Protein AF-A0AA39U8B3-F1 (afdb_monomer)

Mean predicted aligned error: 11.59 Å

Sequence (245 aa):
MDHLELMHHFSAVTTRELSVGPLAFEVWNTTVPQIALSHEFVMHGILATSALHLAHQRP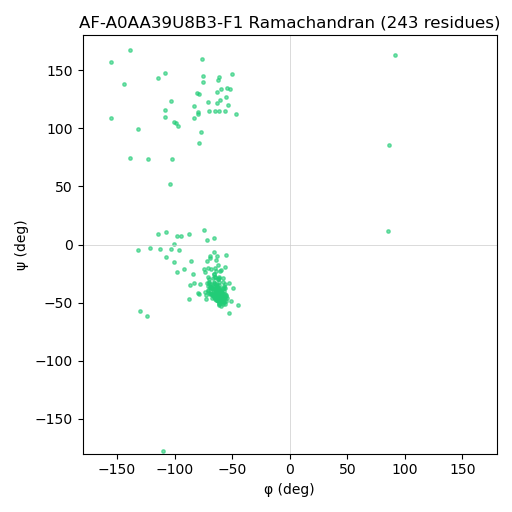EQRQAYWKRAAIHQNRALQLLQIAMAHPTRDNADALFVFSMIICYLASAAPSTADDLMDEIPLGQAIHSLHMLRGVRLILEAVKHWVEQGPLAQVLRWYPGHIQSNPTFRDPDTEEHFSKLLVFCSTTPNLNKDTEMDDVEIYAAAASSLRASFLKVESVPEGDPNTPPIWHWAVRLPATHVITGG

pLDDT: mean 73.64, std 19.49, range [23.23, 98.19]

Nearest PDB structures (foldseek):
  7vpu-assembly1_B  TM=5.538E-01  e=2.438E-04  Lachancea thermotolerans CBS 6340
  7vpu-assembly2_D  TM=5.638E-01  e=2.917E-04  Lachancea thermotolerans CBS 6340
  7vpr-assembly2_D  TM=6.473E-01  e=2.290E-03  Nakaseomyces glabratus CBS 138
  7vpu-assembly1_A  TM=6.266E-01  e=2.996E-03  Lachancea thermotolerans CBS 6340
  4n9n-assembly1_B  TM=3.525E-01  e=5.268E-02  Saccharomyces cerevisiae S288C

Solvent-accessible surface area (backbone atoms only — not comparable to full-atom values): 13748 Å² total; per-residue (Å²): 113,69,70,58,53,24,51,48,43,23,65,77,48,46,24,63,76,69,28,39,43,72,66,42,31,48,40,52,57,45,52,50,54,58,48,20,76,79,33,67,32,40,38,24,38,50,38,14,52,24,21,43,52,45,21,67,78,35,67,94,48,20,72,62,24,45,52,52,13,53,56,24,43,54,53,15,52,57,46,41,55,61,50,64,76,60,78,43,75,90,48,22,59,50,52,52,53,37,36,55,45,47,50,50,51,48,58,66,54,80,74,61,86,88,41,89,83,56,75,82,54,64,71,57,56,51,50,28,50,53,53,51,55,50,33,54,56,50,45,73,73,29,43,80,50,29,62,76,42,95,51,29,74,62,57,63,48,41,69,92,65,62,85,68,90,56,57,70,86,47,71,66,61,52,51,52,51,51,51,49,39,48,49,31,68,70,56,89,50,95,43,100,81,58,51,77,70,53,37,55,50,44,29,50,50,48,50,52,50,50,57,52,48,24,54,50,60,55,49,65,91,84,48,59,71,53,50,53,72,60,54,53,86,66,55,74,80,91,76,78,81,86,78,86,130

Foldseek 3Di:
DLLVVLVCLQQPPVLVVQAQFPVSSCCSNPVLVVLCVVQVLSSLLSSLLSLLVVLVVPVVCNVVSNVSNVVSNVVSVVSLVVCVVDPDLSCLVVLLSVLLSLLSNLQSQDPPVVPPPDDDPVVSVVVSVVSNVVSVVSCVRRVVSCCVDPCVLVVCLDLVVDPDPFDDPDPVVVVVLVVQLCCLQPDDDPDPPQDPVNSVVSNVVSVVLVVLLRSLRRDDPSPSSHGCSSVRVNDPDCPDDDPDD

InterPro domains:
  IPR021858 Fungal transcription factor [PF11951] (5-106)

Structure (mmCIF, N/CA/C/O backbone):
data_AF-A0AA39U8B3-F1
#
_entry.id   AF-A0AA39U8B3-F1
#
loop_
_atom_site.group_PDB
_atom_site.id
_atom_site.type_symbol
_atom_site.label_atom_id
_atom_site.label_alt_id
_atom_site.label_comp_id
_atom_site.label_asym_id
_atom_site.label_entity_id
_atom_site.label_seq_id
_atom_site.pdbx_PDB_ins_code
_atom_site.Cartn_x
_atom_site.Cartn_y
_atom_site.Cartn_z
_atom_site.occupancy
_atom_site.B_iso_or_equiv
_atom_site.auth_seq_id
_atom_site.auth_comp_id
_atom_site.auth_asym_id
_atom_site.auth_atom_id
_atom_site.pdbx_PDB_model_num
ATOM 1 N N . MET A 1 1 ? -16.058 -17.160 7.211 1.00 61.41 1 MET A N 1
ATOM 2 C CA . MET A 1 1 ? -16.856 -15.940 6.952 1.00 61.41 1 MET A CA 1
ATOM 3 C C . MET A 1 1 ? -15.982 -14.687 6.973 1.00 61.41 1 MET A C 1
ATOM 5 O O . MET A 1 1 ? -16.242 -13.771 6.210 1.00 61.41 1 MET A O 1
ATOM 9 N N . ASP A 1 2 ? -14.897 -14.691 7.744 1.00 84.69 2 ASP A N 1
ATOM 10 C CA . ASP A 1 2 ? -13.999 -13.554 7.979 1.00 84.69 2 ASP A CA 1
ATOM 11 C C . ASP A 1 2 ? -13.387 -12.926 6.716 1.00 84.69 2 ASP A C 1
ATOM 13 O O . ASP A 1 2 ? -13.355 -11.706 6.607 1.00 84.69 2 ASP A O 1
ATOM 17 N N . HIS A 1 3 ? -12.932 -13.712 5.733 1.00 91.31 3 HIS A N 1
ATOM 18 C CA . HIS A 1 3 ? -12.396 -13.145 4.482 1.00 91.31 3 HIS A CA 1
ATOM 19 C C . HIS A 1 3 ? -13.481 -12.480 3.622 1.00 91.31 3 HIS A C 1
ATOM 21 O O . HIS A 1 3 ? -13.209 -11.481 2.967 1.00 91.31 3 HIS A O 1
ATOM 27 N N . LEU A 1 4 ? -14.713 -13.008 3.639 1.00 94.88 4 LEU A N 1
ATOM 28 C CA . LEU A 1 4 ? -15.833 -12.433 2.889 1.00 94.88 4 LEU A CA 1
ATOM 29 C C . LEU A 1 4 ? -16.283 -11.107 3.503 1.00 94.88 4 LEU A C 1
ATOM 31 O O . LEU A 1 4 ? -16.559 -10.173 2.761 1.00 94.88 4 LEU A O 1
ATOM 35 N N . GLU A 1 5 ? -16.299 -11.005 4.836 1.00 96.19 5 GLU A N 1
ATOM 36 C CA . GLU A 1 5 ? -16.541 -9.739 5.539 1.00 96.19 5 GLU A CA 1
ATOM 37 C C . GLU A 1 5 ? -15.510 -8.682 5.121 1.00 96.19 5 GLU A C 1
ATOM 39 O O . GLU A 1 5 ? -15.887 -7.589 4.709 1.00 96.19 5 GLU A O 1
ATOM 44 N N . LEU A 1 6 ? -14.215 -9.014 5.181 1.00 96.69 6 LEU A N 1
ATOM 45 C CA . LEU A 1 6 ? -13.142 -8.079 4.831 1.00 96.69 6 LEU A CA 1
ATOM 46 C C . LEU A 1 6 ? -13.187 -7.677 3.355 1.00 96.69 6 LEU A C 1
ATOM 48 O O . LEU A 1 6 ? -13.044 -6.500 3.048 1.00 96.69 6 LEU A O 1
ATOM 52 N N . MET A 1 7 ? -13.426 -8.624 2.446 1.00 96.62 7 MET A N 1
ATOM 53 C CA . MET A 1 7 ? -13.529 -8.338 1.012 1.00 96.62 7 MET A CA 1
ATOM 54 C C . MET A 1 7 ? -14.778 -7.510 0.674 1.00 96.62 7 MET A C 1
ATOM 56 O O . MET A 1 7 ? -14.733 -6.612 -0.172 1.00 96.62 7 MET A O 1
ATOM 60 N N . HIS A 1 8 ? -15.898 -7.780 1.349 1.00 96.31 8 HIS A N 1
ATOM 61 C CA . HIS A 1 8 ? -17.101 -6.965 1.228 1.00 96.31 8 HIS A CA 1
ATOM 62 C C . HIS A 1 8 ? -16.847 -5.545 1.742 1.00 96.31 8 HIS A C 1
ATOM 64 O O . HIS A 1 8 ? -17.145 -4.587 1.034 1.00 96.31 8 HIS A O 1
ATOM 70 N N . HIS A 1 9 ? -16.236 -5.407 2.924 1.00 95.06 9 HIS A N 1
ATOM 71 C CA . HIS A 1 9 ? -15.875 -4.109 3.499 1.00 95.06 9 HIS A CA 1
ATOM 72 C C . HIS A 1 9 ? -14.917 -3.331 2.600 1.00 95.06 9 HIS A C 1
ATOM 74 O O . HIS A 1 9 ? -15.097 -2.128 2.407 1.00 95.06 9 HIS A O 1
ATOM 80 N N . PHE A 1 10 ? -13.945 -4.024 1.995 1.00 94.50 10 PHE A N 1
ATOM 81 C CA . PHE A 1 10 ? -13.054 -3.436 1.006 1.00 94.50 10 PHE A CA 1
ATOM 82 C C . PHE A 1 10 ? -13.848 -2.753 -0.104 1.00 94.50 10 PHE A C 1
ATOM 84 O O . PHE A 1 10 ? -13.740 -1.547 -0.296 1.00 94.50 10 PHE A O 1
ATOM 91 N N . SER A 1 11 ? -14.687 -3.537 -0.778 1.00 93.12 11 SER A N 1
ATOM 92 C CA . SER A 1 11 ? -15.416 -3.122 -1.975 1.00 93.12 11 SER A CA 1
ATOM 93 C C . SER A 1 11 ? -16.485 -2.068 -1.670 1.00 93.12 11 SER A C 1
ATOM 95 O O . SER A 1 11 ? -16.708 -1.156 -2.461 1.00 93.12 11 SER A O 1
ATOM 97 N N . ALA A 1 12 ? -17.162 -2.186 -0.525 1.00 91.94 12 ALA A N 1
ATOM 98 C CA . ALA A 1 12 ? -18.283 -1.323 -0.164 1.00 91.94 12 ALA A CA 1
ATOM 99 C C . ALA A 1 12 ? -17.850 0.012 0.459 1.00 91.94 12 ALA A C 1
ATOM 101 O O . ALA A 1 12 ? -18.543 1.017 0.277 1.00 91.94 12 ALA A O 1
ATOM 102 N N . VAL A 1 13 ? -16.741 0.022 1.208 1.00 88.75 13 VAL A N 1
ATOM 103 C CA . VAL A 1 13 ? -16.358 1.154 2.063 1.00 88.75 13 VAL A CA 1
ATOM 104 C C . VAL A 1 13 ? -14.907 1.567 1.832 1.00 88.75 13 VAL A C 1
ATOM 106 O O . VAL A 1 13 ? -14.655 2.712 1.469 1.00 88.75 13 VAL A O 1
ATOM 109 N N . THR A 1 14 ? -13.946 0.656 2.005 1.00 85.12 14 THR A N 1
ATOM 110 C CA . THR A 1 14 ? -12.513 1.005 1.980 1.00 85.12 14 THR A CA 1
ATOM 111 C C . THR A 1 14 ? -12.072 1.602 0.645 1.00 85.12 14 THR A C 1
ATOM 113 O O . THR A 1 14 ? -11.307 2.558 0.641 1.00 85.12 14 THR A O 1
ATOM 116 N N . THR A 1 15 ? -12.574 1.104 -0.488 1.00 86.06 15 THR A N 1
ATOM 117 C CA . THR A 1 15 ? -12.243 1.639 -1.822 1.00 86.06 15 THR A CA 1
ATOM 118 C C . THR A 1 15 ? -12.564 3.123 -1.952 1.00 86.06 15 THR A C 1
ATOM 120 O O . THR A 1 15 ? -11.803 3.845 -2.589 1.00 86.06 15 THR A O 1
ATOM 123 N N . ARG A 1 16 ? -13.643 3.604 -1.325 1.00 82.50 16 ARG A N 1
ATOM 124 C CA . ARG A 1 16 ? -14.031 5.022 -1.353 1.00 82.50 16 ARG A CA 1
ATOM 125 C C . ARG A 1 16 ? -13.057 5.891 -0.567 1.00 82.50 16 ARG A C 1
ATOM 127 O O . ARG A 1 16 ? -12.660 6.930 -1.070 1.00 82.50 16 ARG A O 1
ATOM 134 N N . GLU A 1 17 ? -12.631 5.430 0.606 1.00 78.44 17 GLU A N 1
ATOM 135 C CA . GLU A 1 17 ? -11.668 6.148 1.455 1.00 78.44 17 GLU A CA 1
ATOM 136 C C . GLU A 1 17 ? -10.251 6.156 0.861 1.00 78.44 17 GLU A C 1
ATOM 138 O O . GLU A 1 17 ? -9.511 7.126 0.999 1.00 78.44 17 GLU A O 1
ATOM 143 N N . LEU A 1 18 ? -9.862 5.088 0.156 1.00 72.06 18 LEU A N 1
ATOM 144 C CA . LEU A 1 18 ? -8.554 5.012 -0.505 1.00 72.06 18 LEU A CA 1
ATOM 145 C C . LEU A 1 18 ? -8.466 5.881 -1.768 1.00 72.06 18 LEU A C 1
ATOM 147 O O . LEU A 1 18 ? -7.360 6.200 -2.216 1.00 72.06 18 LEU A O 1
ATOM 151 N N . SER A 1 19 ? -9.606 6.239 -2.360 1.00 77.81 19 SER A N 1
ATOM 152 C CA . SER A 1 19 ? -9.671 6.814 -3.702 1.00 77.81 19 SER A CA 1
ATOM 153 C C . SER A 1 19 ? -9.899 8.315 -3.682 1.00 77.81 19 SER A C 1
ATOM 155 O O . SER A 1 19 ? -10.919 8.796 -3.200 1.00 77.81 19 SER A O 1
ATOM 157 N N . VAL A 1 20 ? -8.996 9.054 -4.322 1.00 71.06 20 VAL A N 1
ATOM 158 C CA . VAL A 1 20 ? -9.217 10.462 -4.665 1.00 71.06 20 VAL A CA 1
ATOM 159 C C . VAL A 1 20 ? -9.406 10.542 -6.169 1.00 71.06 20 VAL A C 1
ATOM 161 O O . VAL A 1 20 ? -8.482 10.297 -6.937 1.00 71.06 20 VAL A O 1
ATOM 164 N N . GLY A 1 21 ? -10.638 10.832 -6.577 1.00 73.25 21 GLY A N 1
ATOM 165 C CA . GLY A 1 21 ? -11.026 10.949 -7.977 1.00 73.25 21 GLY A CA 1
ATOM 166 C C . GLY A 1 21 ? -11.545 9.646 -8.614 1.00 73.25 21 GLY A C 1
ATOM 167 O O . GLY A 1 21 ? -11.341 8.548 -8.085 1.00 73.25 21 GLY A O 1
ATOM 168 N N . PRO A 1 22 ? -12.236 9.751 -9.768 1.00 79.31 22 PRO A N 1
ATOM 169 C CA . PRO A 1 22 ? -12.898 8.613 -10.414 1.00 79.31 22 PRO A CA 1
ATOM 170 C C . PRO A 1 22 ? -11.934 7.512 -10.860 1.00 79.31 22 PRO A C 1
ATOM 172 O O . PRO A 1 22 ? -12.256 6.333 -10.751 1.00 79.31 22 PRO A O 1
ATOM 175 N N . LEU A 1 23 ? -10.739 7.895 -11.319 1.00 81.94 23 LEU A N 1
ATOM 176 C CA . LEU A 1 23 ? -9.738 6.944 -11.789 1.00 81.94 23 LEU A CA 1
ATOM 177 C C . LEU A 1 23 ? -9.196 6.076 -10.645 1.00 81.94 23 LEU A C 1
ATOM 179 O O . LEU A 1 23 ? -9.111 4.857 -10.775 1.00 81.94 23 LEU A O 1
ATOM 183 N N . ALA A 1 24 ? -8.853 6.693 -9.510 1.00 80.56 24 ALA A N 1
ATOM 184 C CA . ALA A 1 24 ? -8.436 5.955 -8.322 1.00 80.56 24 ALA A CA 1
ATOM 185 C C . ALA A 1 24 ? -9.535 5.007 -7.849 1.00 80.56 24 ALA A C 1
ATOM 187 O O . ALA A 1 24 ? -9.250 3.845 -7.562 1.00 80.56 24 ALA A O 1
ATOM 188 N N . PHE A 1 25 ? -10.786 5.471 -7.869 1.00 85.38 25 PHE A N 1
ATOM 189 C CA . PHE A 1 25 ? -11.925 4.637 -7.515 1.00 85.38 25 PHE A CA 1
ATOM 190 C C . PHE A 1 25 ? -12.057 3.422 -8.429 1.00 85.38 25 PHE A C 1
ATOM 192 O O . PHE A 1 25 ? -12.187 2.309 -7.932 1.00 85.38 25 PHE A O 1
ATOM 199 N N . GLU A 1 26 ? -11.971 3.594 -9.747 1.00 88.69 26 GLU A N 1
ATOM 200 C CA . GLU A 1 26 ? -12.036 2.479 -10.694 1.00 88.69 26 GLU A CA 1
ATOM 201 C C . GLU A 1 26 ? -10.914 1.456 -10.460 1.00 88.69 26 GLU A C 1
ATOM 203 O O . GLU A 1 26 ? -11.174 0.250 -10.397 1.00 88.69 26 GLU A O 1
ATOM 208 N N . VAL A 1 27 ? -9.683 1.935 -10.255 1.00 89.94 27 VAL A N 1
ATOM 209 C CA . VAL A 1 27 ? -8.517 1.086 -9.985 1.00 89.94 27 VAL A CA 1
ATOM 210 C C . VAL A 1 27 ? -8.714 0.287 -8.699 1.00 89.94 27 VAL A C 1
ATOM 212 O O . VAL A 1 27 ? -8.586 -0.937 -8.721 1.00 89.94 27 VAL A O 1
ATOM 215 N N . TRP A 1 28 ? -9.060 0.944 -7.591 1.00 90.25 28 TRP A N 1
ATOM 216 C CA . TRP A 1 28 ? -9.237 0.280 -6.297 1.00 90.25 28 TRP A CA 1
ATOM 217 C C . TRP A 1 28 ? -10.462 -0.630 -6.256 1.00 90.25 28 TRP A C 1
ATOM 219 O O . TRP A 1 28 ? -10.412 -1.685 -5.629 1.00 90.25 28 TRP A O 1
ATOM 229 N N . ASN A 1 29 ? -11.552 -0.243 -6.913 1.00 92.44 29 ASN A N 1
ATOM 230 C CA . ASN A 1 29 ? -12.817 -0.968 -6.858 1.00 92.44 29 ASN A CA 1
ATOM 231 C C . ASN A 1 29 ? -12.899 -2.133 -7.853 1.00 92.44 29 ASN A C 1
ATOM 233 O O . ASN A 1 29 ? -13.643 -3.080 -7.612 1.00 92.44 29 ASN A O 1
ATOM 237 N N . THR A 1 30 ? -12.142 -2.085 -8.953 1.00 93.06 30 THR A N 1
ATOM 238 C CA . THR A 1 30 ? -12.245 -3.075 -10.037 1.00 93.06 30 THR A CA 1
ATOM 239 C C . THR A 1 30 ? -10.906 -3.737 -10.334 1.00 93.06 30 THR A C 1
ATOM 241 O O . THR A 1 30 ? -10.766 -4.949 -10.161 1.00 93.06 30 THR A O 1
ATOM 244 N N . THR A 1 31 ? -9.907 -2.956 -10.744 1.00 93.25 31 THR A N 1
ATOM 245 C CA . THR A 1 31 ? -8.628 -3.487 -11.241 1.00 93.25 31 THR A CA 1
ATOM 246 C C . THR A 1 31 ? -7.855 -4.230 -10.154 1.00 93.25 31 THR A C 1
ATOM 248 O O . THR A 1 31 ? -7.399 -5.352 -10.364 1.00 93.25 31 THR A O 1
ATOM 251 N N . VAL A 1 32 ? -7.747 -3.640 -8.962 1.00 94.56 32 VAL A N 1
ATOM 252 C CA . VAL A 1 32 ? -7.028 -4.226 -7.823 1.00 94.56 32 VAL A CA 1
ATOM 253 C C . VAL A 1 32 ? -7.663 -5.555 -7.373 1.00 94.56 32 VAL A C 1
ATOM 255 O O . VAL A 1 32 ? -6.929 -6.542 -7.282 1.00 94.56 32 VAL A O 1
ATOM 258 N N . PRO A 1 33 ? -8.994 -5.661 -7.169 1.00 95.94 33 PRO A N 1
ATOM 259 C CA . PRO A 1 33 ? -9.658 -6.943 -6.937 1.00 95.94 33 PRO A CA 1
ATOM 260 C C . PRO A 1 33 ? -9.415 -7.989 -8.026 1.00 95.94 33 PRO A C 1
ATOM 262 O O . PRO A 1 33 ? -9.154 -9.143 -7.697 1.00 95.94 33 PRO A O 1
ATOM 265 N N . GLN A 1 34 ? -9.465 -7.616 -9.309 1.00 95.81 34 GLN A N 1
ATOM 266 C CA . GLN A 1 34 ? -9.216 -8.554 -10.412 1.00 95.81 34 GLN A CA 1
ATOM 267 C C . GLN A 1 34 ? -7.789 -9.111 -10.381 1.00 95.81 34 GLN A C 1
ATOM 269 O O . GLN A 1 34 ? -7.596 -10.320 -10.513 1.00 95.81 34 GLN A O 1
ATOM 274 N N . ILE A 1 35 ? -6.796 -8.253 -10.130 1.00 96.50 35 ILE A N 1
ATOM 275 C CA . ILE A 1 35 ? -5.401 -8.666 -9.932 1.00 96.50 35 ILE A CA 1
ATOM 276 C C . ILE A 1 35 ? -5.293 -9.599 -8.717 1.00 96.50 35 ILE A C 1
ATOM 278 O O . ILE A 1 35 ? -4.649 -10.645 -8.783 1.00 96.50 35 ILE A O 1
ATOM 282 N N . ALA A 1 36 ? -5.974 -9.274 -7.617 1.00 96.94 36 ALA A N 1
ATOM 283 C CA . ALA A 1 36 ? -5.948 -10.069 -6.394 1.00 96.94 36 ALA A CA 1
ATOM 284 C C . ALA A 1 36 ? -6.486 -11.496 -6.560 1.00 96.94 36 ALA A C 1
ATOM 286 O O . ALA A 1 36 ? -6.038 -12.395 -5.850 1.00 96.94 36 ALA A O 1
ATOM 287 N N . LEU A 1 37 ? -7.401 -11.730 -7.506 1.00 96.19 37 LEU A N 1
ATOM 288 C CA . LEU A 1 37 ? -7.890 -13.079 -7.813 1.00 96.19 37 LEU A CA 1
ATOM 289 C C . LEU A 1 37 ? -6.794 -13.994 -8.376 1.00 96.19 37 LEU A C 1
ATOM 291 O O . LEU A 1 37 ? -6.871 -15.205 -8.191 1.00 96.19 37 LEU A O 1
ATOM 295 N N . SER A 1 38 ? -5.780 -13.425 -9.036 1.00 95.88 38 SER A N 1
ATOM 296 C CA . SER A 1 38 ? -4.663 -14.179 -9.630 1.00 95.88 38 SER A CA 1
ATOM 297 C C . SER A 1 38 ? -3.393 -14.149 -8.772 1.00 95.88 38 SER A C 1
ATOM 299 O O . SER A 1 38 ? -2.489 -14.957 -8.975 1.00 95.88 38 SER A O 1
ATOM 301 N N . HIS A 1 39 ? -3.316 -13.239 -7.797 1.00 97.25 39 HIS A N 1
ATOM 302 C CA . HIS A 1 39 ? -2.123 -13.007 -6.986 1.00 97.25 39 HIS A CA 1
ATOM 303 C C . HIS A 1 39 ? -2.465 -12.956 -5.489 1.00 97.25 39 HIS A C 1
ATOM 305 O O . HIS A 1 39 ? -2.871 -11.922 -4.955 1.00 97.25 39 HIS A O 1
ATOM 311 N N . GLU A 1 40 ? -2.237 -14.072 -4.786 1.00 96.94 40 GLU A N 1
ATOM 312 C CA . GLU A 1 40 ? -2.608 -14.266 -3.369 1.00 96.94 40 GLU A CA 1
ATOM 313 C C . GLU A 1 40 ? -2.014 -13.197 -2.430 1.00 96.94 40 GLU A C 1
ATOM 315 O O . GLU A 1 40 ? -2.668 -12.773 -1.476 1.00 96.94 40 GLU A O 1
ATOM 320 N N . PHE A 1 41 ? -0.804 -12.695 -2.710 1.00 96.94 41 PHE A N 1
ATOM 321 C CA . PHE A 1 41 ? -0.200 -11.626 -1.906 1.00 96.94 41 PHE A CA 1
ATOM 322 C C . PHE A 1 41 ? -0.995 -10.316 -1.979 1.00 96.94 41 PHE A C 1
ATOM 324 O O . PHE A 1 41 ? -1.173 -9.652 -0.959 1.00 96.94 41 PHE A O 1
ATOM 331 N N . VAL A 1 42 ? -1.551 -9.979 -3.147 1.00 97.81 42 VAL A N 1
ATOM 332 C CA . VAL A 1 42 ? -2.412 -8.802 -3.316 1.00 97.81 42 VAL A CA 1
ATOM 333 C C . VAL A 1 42 ? -3.726 -8.993 -2.564 1.00 97.81 42 VAL A C 1
ATOM 335 O O . VAL A 1 42 ? -4.149 -8.085 -1.849 1.00 97.81 42 VAL A O 1
ATOM 338 N N . MET A 1 43 ? -4.328 -10.186 -2.639 1.00 98.19 43 MET A N 1
ATOM 339 C CA . MET A 1 43 ? -5.534 -10.518 -1.872 1.00 98.19 43 MET A CA 1
ATOM 340 C C . MET A 1 43 ? -5.306 -10.334 -0.371 1.00 98.19 43 MET A C 1
ATOM 342 O O . MET A 1 43 ? -6.079 -9.657 0.300 1.00 98.19 43 MET A O 1
ATOM 346 N N . HIS A 1 44 ? -4.215 -10.870 0.172 1.00 97.94 44 HIS A N 1
ATOM 347 C CA . HIS A 1 44 ? -3.896 -10.661 1.580 1.00 97.94 44 HIS A CA 1
ATOM 348 C C . HIS A 1 44 ? -3.629 -9.191 1.921 1.00 97.94 44 HIS A C 1
ATOM 350 O O . HIS A 1 44 ? -4.048 -8.742 2.985 1.00 97.94 44 HIS A O 1
ATOM 356 N N . GLY A 1 45 ? -3.026 -8.421 1.015 1.00 96.00 45 GLY A N 1
ATOM 357 C CA . GLY A 1 45 ? -2.920 -6.970 1.154 1.00 96.00 45 GLY A CA 1
ATOM 358 C C . GLY A 1 45 ? -4.281 -6.287 1.327 1.00 96.00 45 GLY A C 1
ATOM 359 O O . GLY A 1 45 ? -4.489 -5.574 2.305 1.00 96.00 45 GLY A O 1
ATOM 360 N N . ILE A 1 46 ? -5.235 -6.580 0.439 1.00 97.19 46 ILE A N 1
ATOM 361 C CA . ILE A 1 46 ? -6.616 -6.063 0.489 1.00 97.19 46 ILE A CA 1
ATOM 362 C C . ILE A 1 46 ? -7.300 -6.392 1.823 1.00 97.19 46 ILE A C 1
ATOM 364 O O . ILE A 1 46 ? -7.931 -5.532 2.453 1.00 97.19 46 ILE A O 1
ATOM 368 N N . LEU A 1 47 ? -7.176 -7.644 2.269 1.00 97.31 47 LEU A N 1
ATOM 369 C CA . LEU A 1 47 ? -7.780 -8.105 3.51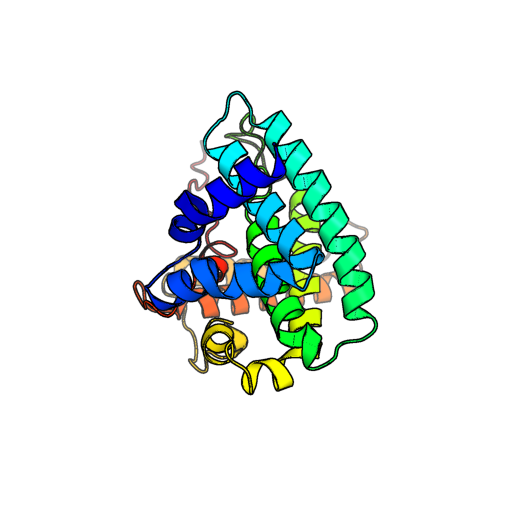7 1.00 97.31 47 LEU A CA 1
ATOM 370 C C . LEU A 1 47 ? -7.131 -7.426 4.733 1.00 97.31 47 LEU A C 1
ATOM 372 O O . LEU A 1 47 ? -7.843 -7.042 5.661 1.00 97.31 47 LEU A O 1
ATOM 376 N N . ALA A 1 48 ? -5.809 -7.222 4.714 1.00 94.69 48 ALA A N 1
ATOM 377 C CA . ALA A 1 48 ? -5.097 -6.492 5.758 1.00 94.69 48 ALA A CA 1
ATOM 378 C C . ALA A 1 48 ? -5.564 -5.032 5.845 1.00 94.69 48 ALA A C 1
ATOM 380 O O . ALA A 1 48 ? -5.912 -4.569 6.931 1.00 94.69 48 ALA A O 1
ATOM 381 N N . THR A 1 49 ? -5.653 -4.333 4.709 1.00 92.12 49 THR A N 1
ATOM 382 C CA . THR A 1 49 ? -6.121 -2.940 4.651 1.00 92.12 49 THR A CA 1
ATOM 383 C C . THR A 1 49 ? -7.546 -2.812 5.182 1.00 92.12 49 THR A C 1
ATOM 385 O O . THR A 1 49 ? -7.844 -1.922 5.976 1.00 92.12 49 THR A O 1
ATOM 388 N N . SER A 1 50 ? -8.425 -3.742 4.812 1.00 94.19 50 SER A N 1
ATOM 389 C CA . SER A 1 50 ? -9.817 -3.741 5.275 1.00 94.19 50 SER A CA 1
ATOM 390 C C . SER A 1 50 ? -9.937 -4.028 6.765 1.00 94.19 50 SER A C 1
ATOM 392 O O . SER A 1 50 ? -10.761 -3.418 7.440 1.00 94.19 50 SER A O 1
ATOM 394 N N . ALA A 1 51 ? -9.097 -4.920 7.294 1.00 92.88 51 ALA A N 1
ATOM 395 C CA . ALA A 1 51 ? -9.047 -5.191 8.721 1.00 92.88 51 ALA A CA 1
ATOM 396 C C . ALA A 1 51 ? -8.561 -3.957 9.499 1.00 92.88 51 ALA A C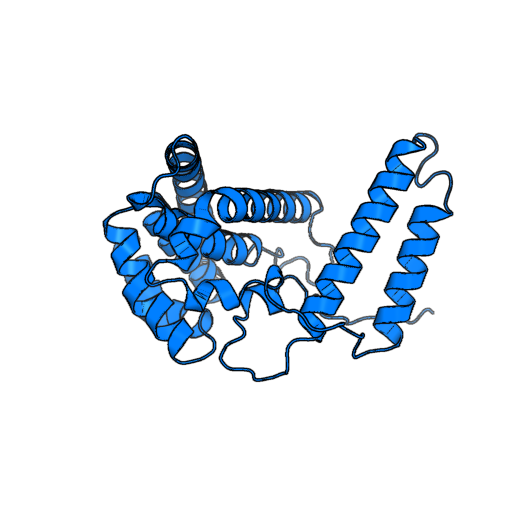 1
ATOM 398 O O . ALA A 1 51 ? -9.190 -3.594 10.486 1.00 92.88 51 ALA A O 1
ATOM 399 N N . LEU A 1 52 ? -7.522 -3.250 9.038 1.00 88.62 52 LEU A N 1
ATOM 400 C CA . LEU A 1 52 ? -7.096 -1.993 9.675 1.00 88.62 52 LEU A CA 1
ATOM 401 C C . LEU A 1 52 ? -8.190 -0.924 9.631 1.00 88.62 52 LEU A C 1
ATOM 403 O O . LEU A 1 52 ? -8.451 -0.271 10.639 1.00 88.62 52 LEU A O 1
ATOM 407 N N . HIS A 1 53 ? -8.881 -0.794 8.499 1.00 87.69 53 HIS A N 1
ATOM 408 C CA . HIS A 1 53 ? -9.984 0.151 8.378 1.00 87.69 53 HIS A CA 1
ATOM 409 C C . HIS A 1 53 ? -11.133 -0.181 9.347 1.00 87.69 53 HIS A C 1
ATOM 411 O O . HIS A 1 53 ? -11.643 0.705 10.031 1.00 87.69 53 HIS A O 1
ATOM 417 N N . LEU A 1 54 ? -11.497 -1.459 9.487 1.00 89.56 54 LEU A N 1
ATOM 418 C CA . LEU A 1 54 ? -12.483 -1.892 10.481 1.00 89.56 54 LEU A CA 1
ATOM 419 C C . LEU A 1 54 ? -12.004 -1.670 11.917 1.00 89.56 54 LEU A C 1
ATOM 421 O O . LEU A 1 54 ? -12.809 -1.286 12.757 1.00 89.56 54 LEU A O 1
ATOM 425 N N . ALA A 1 55 ? -10.712 -1.845 12.207 1.00 87.00 55 ALA A N 1
ATOM 426 C CA . ALA A 1 55 ? -10.151 -1.551 13.527 1.00 87.00 55 ALA A CA 1
ATOM 427 C C . ALA A 1 55 ? -10.291 -0.064 13.907 1.00 87.00 55 ALA A C 1
ATOM 429 O O . ALA A 1 55 ? -10.451 0.267 15.085 1.00 87.00 55 ALA A O 1
ATOM 430 N N . HIS A 1 56 ? -10.233 0.825 12.911 1.00 82.69 56 HIS A N 1
ATOM 431 C CA . HIS A 1 56 ? -10.486 2.252 13.083 1.00 82.69 56 HIS A CA 1
ATOM 432 C C . HIS A 1 56 ? -11.979 2.544 13.295 1.00 82.69 56 HIS A C 1
ATOM 434 O O . HIS A 1 56 ? -12.333 3.245 14.240 1.00 82.69 56 HIS A O 1
ATOM 440 N N . GLN A 1 57 ? -12.855 1.962 12.469 1.00 84.75 57 GLN A N 1
ATOM 441 C CA . GLN A 1 57 ? -14.305 2.192 12.529 1.00 84.75 57 GLN A CA 1
ATOM 442 C C . GLN A 1 57 ? -15.009 1.516 13.715 1.00 84.75 57 GLN A C 1
ATOM 444 O O . GLN A 1 57 ? -16.088 1.953 14.110 1.00 84.75 57 GLN A O 1
ATOM 449 N N . ARG A 1 58 ? -14.423 0.450 14.270 1.00 89.00 58 ARG A N 1
ATOM 450 C CA . ARG A 1 58 ? -14.967 -0.348 15.380 1.00 89.00 58 ARG A CA 1
ATOM 451 C C . ARG A 1 58 ? -13.973 -0.395 16.544 1.00 89.00 58 ARG A C 1
ATOM 453 O O . ARG A 1 58 ? -13.313 -1.424 16.741 1.00 89.00 58 ARG A O 1
ATOM 460 N N . PRO A 1 59 ? -13.806 0.710 17.300 1.00 85.38 59 PRO A N 1
ATOM 461 C CA . PRO A 1 59 ? -12.847 0.792 18.400 1.00 85.38 59 PRO A CA 1
ATOM 462 C C . PRO A 1 59 ? -12.986 -0.341 19.425 1.00 85.38 59 PRO A C 1
ATOM 464 O O . PRO A 1 59 ? -11.985 -0.823 19.948 1.00 85.38 59 PRO A O 1
ATOM 467 N N . GLU A 1 60 ? -14.206 -0.819 19.661 1.00 91.12 60 GLU A N 1
ATOM 468 C CA . GLU A 1 60 ? -14.526 -1.902 20.593 1.00 91.12 60 GLU A CA 1
ATOM 469 C C . GLU A 1 60 ? -13.998 -3.277 20.147 1.00 91.12 60 GLU A C 1
ATOM 471 O O . GLU A 1 60 ? -13.802 -4.167 20.970 1.00 91.12 60 GLU A O 1
ATOM 476 N N . GLN A 1 61 ? -13.713 -3.447 18.852 1.00 90.00 61 GLN A N 1
ATOM 477 C CA . GLN A 1 61 ? -13.146 -4.666 18.257 1.00 90.00 61 GLN A CA 1
ATOM 478 C C . GLN A 1 61 ? -11.739 -4.446 17.685 1.00 90.00 61 GLN A C 1
ATOM 480 O O . GLN A 1 61 ? -11.180 -5.325 17.019 1.00 90.00 61 GLN A O 1
ATOM 485 N N . ARG A 1 62 ? -11.141 -3.281 17.949 1.00 85.75 62 ARG A N 1
ATOM 486 C CA . ARG A 1 62 ? -9.881 -2.825 17.352 1.00 85.75 62 ARG A CA 1
ATOM 487 C C . ARG A 1 62 ? -8.762 -3.855 17.447 1.00 85.75 62 ARG A C 1
ATOM 489 O O . ARG A 1 62 ? -8.146 -4.180 16.437 1.00 85.75 62 ARG A O 1
ATOM 496 N N . GLN A 1 63 ? -8.539 -4.425 18.631 1.00 87.12 63 GLN A N 1
ATOM 497 C CA . GLN A 1 63 ? -7.467 -5.400 18.844 1.00 87.12 63 GLN A CA 1
ATOM 498 C C . GLN A 1 63 ? -7.660 -6.678 18.009 1.00 87.12 63 GLN A C 1
ATOM 500 O O . GLN A 1 63 ? -6.693 -7.226 17.473 1.00 87.12 63 GLN A O 1
ATOM 505 N N . ALA A 1 64 ? -8.904 -7.141 17.853 1.00 90.69 64 ALA A N 1
ATOM 506 C CA . ALA A 1 64 ? -9.215 -8.314 17.042 1.00 90.69 64 ALA A CA 1
ATOM 507 C C . ALA A 1 64 ? -8.929 -8.053 15.555 1.00 90.69 64 ALA A C 1
ATOM 509 O O . ALA A 1 64 ? -8.301 -8.877 14.884 1.00 90.69 64 ALA A O 1
ATOM 510 N N . TYR A 1 65 ? -9.326 -6.885 15.049 1.00 90.06 65 TYR A N 1
ATOM 511 C CA . TYR A 1 65 ? -9.065 -6.494 13.667 1.00 90.06 65 TYR A CA 1
ATOM 512 C C . TYR A 1 65 ? -7.586 -6.186 13.395 1.00 90.06 65 TYR A C 1
ATOM 514 O O . TYR A 1 65 ? -7.079 -6.585 12.349 1.00 90.06 65 TYR A O 1
ATOM 522 N N . TRP A 1 66 ? -6.848 -5.599 14.342 1.00 87.75 66 TRP A N 1
ATOM 523 C CA . TRP A 1 66 ? -5.389 -5.459 14.240 1.00 87.75 66 TRP A CA 1
ATOM 524 C C . TRP A 1 66 ? -4.684 -6.807 14.133 1.00 87.75 66 TRP A C 1
ATOM 526 O O . TRP A 1 66 ? -3.823 -6.989 13.274 1.00 87.75 66 TRP A O 1
ATOM 536 N N . LYS A 1 67 ? -5.086 -7.790 14.946 1.00 90.00 67 LYS A N 1
ATOM 537 C CA . LYS A 1 67 ? -4.539 -9.147 14.847 1.00 90.00 67 LYS A CA 1
ATOM 538 C C . LYS A 1 67 ? -4.812 -9.762 13.470 1.00 90.00 67 LYS A C 1
ATOM 540 O O . LYS A 1 67 ? -3.912 -10.361 12.884 1.00 90.00 67 LYS A O 1
ATOM 545 N N . ARG A 1 68 ? -6.027 -9.593 12.931 1.00 92.94 68 ARG A N 1
ATOM 546 C CA . ARG A 1 68 ? -6.389 -10.047 11.572 1.00 92.94 68 ARG A CA 1
ATOM 547 C C . ARG A 1 68 ? -5.540 -9.355 10.502 1.00 92.94 68 ARG A C 1
ATOM 549 O O . ARG A 1 68 ? -5.029 -10.031 9.611 1.00 92.94 68 ARG A O 1
ATOM 556 N N . ALA A 1 69 ? -5.343 -8.043 10.619 1.00 90.81 69 ALA A N 1
ATOM 557 C CA . ALA A 1 69 ? -4.493 -7.279 9.714 1.00 90.81 69 ALA A CA 1
ATOM 558 C C . ALA A 1 69 ? -3.049 -7.794 9.716 1.00 90.81 69 ALA A C 1
ATOM 560 O O . ALA A 1 69 ? -2.516 -8.086 8.650 1.00 90.81 69 ALA A O 1
ATOM 561 N N . ALA A 1 70 ? -2.456 -7.998 10.896 1.00 89.56 70 ALA A N 1
ATOM 562 C CA . ALA A 1 70 ? -1.091 -8.500 11.034 1.00 89.56 70 ALA A CA 1
ATOM 563 C C . ALA A 1 70 ? -0.912 -9.901 10.422 1.00 89.56 70 ALA A C 1
ATOM 565 O O . ALA A 1 70 ? 0.082 -10.162 9.746 1.00 89.56 70 ALA A O 1
ATOM 566 N N . ILE A 1 71 ? -1.887 -10.802 10.605 1.00 93.88 71 ILE A N 1
ATOM 567 C CA . ILE A 1 71 ? -1.867 -12.141 9.989 1.00 93.88 71 ILE A CA 1
ATOM 568 C C . ILE A 1 71 ? -1.816 -12.028 8.461 1.00 93.88 71 ILE A C 1
ATOM 570 O O . ILE A 1 71 ? -0.972 -12.654 7.817 1.00 93.88 71 ILE A O 1
ATOM 574 N N . HIS A 1 72 ? -2.699 -11.216 7.880 1.00 95.88 72 HIS A N 1
ATOM 575 C CA . HIS A 1 72 ? -2.752 -11.028 6.436 1.00 95.88 72 HIS A CA 1
ATOM 576 C C . HIS A 1 72 ? -1.520 -10.305 5.890 1.00 95.88 72 HIS A C 1
ATOM 578 O O . HIS A 1 72 ? -0.955 -10.752 4.898 1.00 95.88 72 HIS A O 1
ATOM 584 N N . GLN A 1 73 ? -1.047 -9.257 6.560 1.00 92.75 73 GLN A N 1
ATOM 585 C CA . GLN A 1 73 ? 0.156 -8.524 6.173 1.00 92.75 73 GLN A CA 1
ATOM 586 C C . GLN A 1 73 ? 1.391 -9.434 6.164 1.00 92.75 73 GLN A C 1
ATOM 588 O O . GLN A 1 73 ? 2.118 -9.466 5.173 1.00 92.75 73 GLN A O 1
ATOM 593 N N . ASN A 1 74 ? 1.594 -10.235 7.215 1.00 91.94 74 ASN A N 1
ATOM 594 C CA . ASN A 1 74 ? 2.709 -11.182 7.285 1.00 91.94 74 ASN A CA 1
ATOM 595 C C . ASN A 1 74 ? 2.653 -12.211 6.151 1.00 91.94 74 ASN A C 1
ATOM 597 O O . ASN A 1 74 ? 3.662 -12.477 5.497 1.00 91.94 74 ASN A O 1
ATOM 601 N N . ARG A 1 75 ? 1.466 -12.766 5.883 1.00 96.31 75 ARG A N 1
ATOM 602 C CA . ARG A 1 75 ? 1.274 -13.722 4.789 1.00 96.31 75 ARG A CA 1
ATOM 603 C C . ARG A 1 75 ? 1.536 -13.084 3.424 1.00 96.31 75 ARG A C 1
ATOM 605 O O . ARG A 1 75 ? 2.203 -13.686 2.587 1.00 96.31 75 ARG A O 1
ATOM 612 N N . ALA A 1 76 ? 1.056 -11.862 3.219 1.00 95.75 76 ALA A N 1
ATOM 613 C CA . ALA A 1 76 ? 1.275 -11.116 1.992 1.00 95.75 76 ALA A CA 1
ATOM 614 C C . ALA A 1 76 ? 2.765 -10.840 1.745 1.00 95.75 76 ALA A C 1
ATOM 616 O O . ALA A 1 76 ? 3.244 -11.050 0.636 1.00 95.75 76 ALA A O 1
ATOM 617 N N . LEU A 1 77 ? 3.515 -10.447 2.781 1.00 91.69 77 LEU A N 1
ATOM 618 C CA . LEU A 1 77 ? 4.955 -10.190 2.687 1.00 91.69 77 LEU A CA 1
ATOM 619 C C . LEU A 1 77 ? 5.764 -11.449 2.348 1.00 91.69 77 LEU A C 1
ATOM 621 O O . LEU A 1 77 ? 6.670 -11.380 1.522 1.00 91.69 77 LEU A O 1
ATOM 625 N N . GLN A 1 78 ? 5.422 -12.603 2.927 1.00 94.31 78 GLN A N 1
ATOM 626 C CA . GLN A 1 78 ? 6.068 -13.879 2.585 1.00 94.31 78 GLN A CA 1
ATOM 627 C C . GLN A 1 78 ? 5.869 -14.236 1.107 1.00 94.31 78 GLN A C 1
ATOM 629 O O . GLN A 1 78 ? 6.813 -14.604 0.412 1.00 94.31 78 GLN A O 1
ATOM 634 N N . LEU A 1 79 ? 4.639 -14.101 0.610 1.00 95.69 79 LEU A N 1
ATOM 635 C CA . LEU A 1 79 ? 4.309 -14.387 -0.785 1.00 95.69 79 LEU A CA 1
ATOM 636 C C . LEU A 1 79 ? 4.923 -13.358 -1.745 1.00 95.69 79 LEU A C 1
ATOM 638 O O . LEU A 1 79 ? 5.397 -13.728 -2.819 1.00 95.69 79 LEU A O 1
ATOM 642 N N . LEU A 1 80 ? 4.972 -12.084 -1.344 1.00 93.56 80 LEU A N 1
ATOM 643 C CA . LEU A 1 80 ? 5.659 -11.030 -2.084 1.00 93.56 80 LEU A CA 1
ATOM 644 C C . LEU A 1 80 ? 7.139 -11.369 -2.272 1.00 93.56 80 LEU A C 1
ATOM 646 O O . LEU A 1 80 ? 7.642 -11.223 -3.379 1.00 93.56 80 LEU A O 1
ATOM 650 N N . GLN A 1 81 ? 7.838 -11.813 -1.222 1.00 91.06 81 GLN A N 1
ATOM 651 C CA . GLN A 1 81 ? 9.261 -12.166 -1.315 1.00 91.06 81 GLN A CA 1
ATOM 652 C C . GLN A 1 81 ? 9.510 -13.247 -2.375 1.00 91.06 81 GLN A C 1
ATOM 654 O O . GLN A 1 81 ? 10.464 -13.147 -3.143 1.00 91.06 81 GLN A O 1
ATOM 659 N N . ILE A 1 82 ? 8.619 -14.239 -2.467 1.00 93.31 82 ILE A N 1
ATOM 660 C CA . ILE A 1 82 ? 8.682 -15.291 -3.490 1.00 93.31 82 ILE A CA 1
ATOM 661 C C . ILE A 1 82 ? 8.452 -14.702 -4.890 1.00 93.31 82 ILE A C 1
ATOM 663 O O . ILE A 1 82 ? 9.206 -15.005 -5.814 1.00 93.31 82 ILE A O 1
ATOM 667 N N . ALA A 1 83 ? 7.446 -13.837 -5.052 1.00 92.06 83 ALA A N 1
ATOM 668 C CA . ALA A 1 83 ? 7.146 -13.190 -6.332 1.00 92.06 83 ALA A CA 1
ATOM 669 C C . ALA A 1 83 ? 8.274 -12.246 -6.795 1.00 92.06 83 ALA A C 1
ATOM 671 O O . ALA A 1 83 ? 8.616 -12.215 -7.975 1.00 92.06 83 ALA A O 1
ATOM 672 N N . MET A 1 84 ? 8.891 -11.524 -5.858 1.00 89.94 84 MET A N 1
ATOM 673 C CA . MET A 1 84 ? 10.004 -10.600 -6.095 1.00 89.94 84 MET A CA 1
ATOM 674 C C . MET A 1 84 ? 11.316 -11.298 -6.447 1.00 89.94 84 MET A C 1
ATOM 676 O O . MET A 1 84 ? 12.186 -10.665 -7.037 1.00 89.94 84 MET A O 1
ATOM 680 N N . ALA A 1 85 ? 11.476 -12.584 -6.118 1.00 90.25 85 ALA A N 1
ATOM 681 C CA . ALA A 1 85 ? 12.649 -13.349 -6.536 1.00 90.25 85 ALA A CA 1
ATOM 682 C C . ALA A 1 85 ? 12.707 -13.533 -8.065 1.00 90.25 85 ALA A C 1
ATOM 684 O O . ALA A 1 85 ? 13.792 -13.696 -8.617 1.00 90.25 85 ALA A O 1
ATOM 685 N N . HIS A 1 86 ? 11.554 -13.480 -8.746 1.00 88.38 86 HIS A N 1
ATOM 686 C CA . HIS A 1 86 ? 11.450 -13.622 -10.200 1.00 88.38 86 HIS A CA 1
ATOM 687 C C . HIS A 1 86 ? 10.441 -12.611 -10.782 1.00 88.38 86 HIS A C 1
ATOM 689 O O . HIS A 1 86 ? 9.324 -12.989 -11.155 1.00 88.38 86 HIS A O 1
ATOM 695 N N . PRO A 1 87 ? 10.793 -11.314 -10.865 1.00 90.19 87 PRO A N 1
ATOM 696 C CA . PRO A 1 87 ? 9.941 -10.319 -11.503 1.00 90.19 87 PRO A CA 1
ATOM 697 C C . PRO A 1 87 ? 9.771 -10.644 -12.990 1.00 90.19 87 PRO A C 1
ATOM 699 O O . PRO A 1 87 ? 10.740 -10.910 -13.702 1.00 90.19 87 PRO A O 1
ATOM 702 N N . THR A 1 88 ? 8.531 -10.629 -13.460 1.00 93.94 88 THR A N 1
ATOM 703 C CA . THR A 1 88 ? 8.151 -10.889 -14.850 1.00 93.94 88 THR A CA 1
ATOM 704 C C . THR A 1 88 ? 7.073 -9.901 -15.267 1.00 93.94 88 THR A C 1
ATOM 706 O O . THR A 1 88 ? 6.448 -9.247 -14.433 1.00 93.94 88 THR A O 1
ATOM 709 N N . ARG A 1 89 ? 6.793 -9.818 -16.567 1.00 93.50 89 ARG A N 1
ATOM 710 C CA . ARG A 1 89 ? 5.687 -8.994 -17.060 1.00 93.50 89 ARG A CA 1
ATOM 711 C C . ARG A 1 89 ? 4.341 -9.385 -16.437 1.00 93.50 89 ARG A C 1
ATOM 713 O O . ARG A 1 89 ? 3.553 -8.502 -16.123 1.00 93.50 89 ARG A O 1
ATOM 720 N N . ASP A 1 90 ? 4.112 -10.678 -16.216 1.00 92.56 90 ASP A N 1
ATOM 721 C CA . ASP A 1 90 ? 2.831 -11.199 -15.728 1.00 92.56 90 ASP A CA 1
ATOM 722 C C . ASP A 1 90 ? 2.561 -10.841 -14.260 1.00 92.56 90 ASP A C 1
ATOM 724 O O . ASP A 1 90 ? 1.409 -10.707 -13.862 1.00 92.56 90 ASP A O 1
ATOM 728 N N . ASN A 1 91 ? 3.608 -10.660 -13.444 1.00 94.12 91 ASN A N 1
ATOM 729 C CA . ASN A 1 91 ? 3.463 -10.270 -12.037 1.00 94.12 91 ASN A CA 1
ATOM 730 C C . ASN A 1 91 ? 3.764 -8.786 -11.768 1.00 94.12 91 ASN A C 1
ATOM 732 O O . ASN A 1 91 ? 3.562 -8.332 -10.642 1.00 94.12 91 ASN A O 1
ATOM 736 N N . ALA A 1 92 ? 4.199 -8.026 -12.777 1.00 95.06 92 ALA A N 1
ATOM 737 C CA . ALA A 1 92 ? 4.601 -6.627 -12.642 1.00 95.06 92 ALA A CA 1
ATOM 738 C C . ALA A 1 92 ? 3.490 -5.744 -12.053 1.00 95.06 92 ALA A C 1
ATOM 740 O O . ALA A 1 92 ? 3.721 -5.033 -11.074 1.00 95.06 92 ALA A O 1
ATOM 741 N N . ASP A 1 93 ? 2.276 -5.839 -12.600 1.00 94.69 93 ASP A N 1
ATOM 742 C CA . ASP A 1 93 ? 1.125 -5.061 -12.130 1.00 94.69 93 ASP A CA 1
ATOM 743 C C . ASP A 1 93 ? 0.737 -5.443 -10.696 1.00 94.69 93 ASP A C 1
ATOM 745 O O . ASP A 1 93 ? 0.428 -4.579 -9.877 1.00 94.69 93 ASP A O 1
ATOM 749 N N . ALA A 1 94 ? 0.819 -6.729 -10.350 1.00 96.19 94 ALA A N 1
ATOM 750 C CA . ALA A 1 94 ? 0.527 -7.210 -9.004 1.00 96.19 94 ALA A CA 1
ATOM 751 C C . ALA A 1 94 ? 1.551 -6.716 -7.975 1.00 96.19 94 ALA A C 1
ATOM 753 O O . ALA A 1 94 ? 1.176 -6.253 -6.897 1.00 96.19 94 ALA A O 1
ATOM 754 N N . LEU A 1 95 ? 2.840 -6.766 -8.320 1.00 94.81 95 LEU A N 1
ATOM 755 C CA . LEU A 1 95 ? 3.928 -6.223 -7.509 1.00 94.81 95 LEU A CA 1
ATOM 756 C C . LEU A 1 95 ? 3.751 -4.713 -7.301 1.00 94.81 95 LEU A C 1
ATOM 758 O O . LEU A 1 95 ? 3.831 -4.225 -6.172 1.00 94.81 95 LEU A O 1
ATOM 762 N N . PHE A 1 96 ? 3.429 -3.984 -8.368 1.00 92.56 96 PHE A N 1
ATOM 763 C CA . PHE A 1 96 ? 3.160 -2.553 -8.314 1.00 92.56 96 PHE A CA 1
ATOM 764 C C . PHE A 1 96 ? 1.962 -2.206 -7.421 1.00 92.56 96 PHE A C 1
ATOM 766 O O . PHE A 1 96 ? 2.101 -1.395 -6.504 1.00 92.56 96 PHE A O 1
ATOM 773 N N . VAL A 1 97 ? 0.818 -2.868 -7.613 1.00 93.31 97 VAL A N 1
ATOM 774 C CA . VAL A 1 97 ? -0.371 -2.698 -6.761 1.00 93.31 97 VAL A CA 1
ATOM 775 C C . VAL A 1 97 ? -0.047 -2.999 -5.305 1.00 93.31 97 VAL A C 1
ATOM 777 O O . VAL A 1 97 ? -0.442 -2.252 -4.410 1.00 93.31 97 VAL A O 1
ATOM 780 N N . PHE A 1 98 ? 0.698 -4.070 -5.037 1.00 94.19 98 PHE A N 1
ATOM 781 C CA . PHE A 1 98 ? 1.059 -4.401 -3.667 1.00 94.19 98 PHE A CA 1
ATOM 782 C C . PHE A 1 98 ? 1.974 -3.348 -3.038 1.00 94.19 98 PHE A C 1
ATOM 784 O O . PHE A 1 98 ? 1.842 -3.061 -1.853 1.00 94.19 98 PHE A O 1
ATOM 791 N N . SER A 1 99 ? 2.841 -2.705 -3.824 1.00 89.25 99 SER A N 1
ATOM 792 C CA . SER A 1 99 ? 3.645 -1.571 -3.362 1.00 89.25 99 SER A CA 1
ATOM 793 C C . SER A 1 99 ? 2.769 -0.390 -2.909 1.00 89.25 99 SER A C 1
ATOM 795 O O . SER A 1 99 ? 3.042 0.215 -1.873 1.00 89.25 99 SER A O 1
ATOM 797 N N . MET A 1 100 ? 1.655 -0.127 -3.608 1.00 86.88 100 MET A N 1
ATOM 798 C CA . MET A 1 100 ? 0.650 0.850 -3.173 1.00 86.88 100 MET A CA 1
ATOM 799 C C . MET A 1 100 ? -0.006 0.392 -1.867 1.00 86.88 100 MET A C 1
ATOM 801 O O . MET A 1 100 ? -0.095 1.156 -0.916 1.00 86.88 100 MET A O 1
ATOM 805 N N . ILE A 1 101 ? -0.404 -0.875 -1.757 1.00 89.44 101 ILE A N 1
ATOM 806 C CA . ILE A 1 101 ? -0.985 -1.405 -0.513 1.00 89.44 101 ILE A CA 1
ATOM 807 C C . ILE A 1 101 ? -0.010 -1.268 0.669 1.00 89.44 101 ILE A C 1
ATOM 809 O O . ILE A 1 101 ? -0.429 -0.854 1.747 1.00 89.44 101 ILE A O 1
ATOM 813 N N . ILE A 1 102 ? 1.284 -1.550 0.480 1.00 85.62 102 ILE A N 1
ATOM 814 C CA . ILE A 1 102 ? 2.311 -1.391 1.521 1.00 85.62 102 ILE A CA 1
ATOM 815 C C . ILE A 1 102 ? 2.347 0.042 2.040 1.00 85.62 102 ILE A C 1
ATOM 817 O O . ILE A 1 102 ? 2.383 0.233 3.253 1.00 85.62 102 ILE A O 1
ATOM 821 N N . CYS A 1 103 ? 2.312 1.037 1.154 1.00 78.56 103 CYS A N 1
ATOM 822 C CA . CYS A 1 103 ? 2.283 2.434 1.571 1.00 78.56 103 CYS A CA 1
ATOM 823 C C . CYS A 1 103 ? 1.060 2.738 2.455 1.00 78.56 103 CYS A C 1
ATOM 825 O O . CYS A 1 103 ? 1.226 3.397 3.476 1.00 78.56 103 CYS A O 1
ATOM 827 N N . TYR A 1 104 ? -0.131 2.204 2.143 1.00 77.75 104 TYR A N 1
ATOM 828 C CA . TYR A 1 104 ? -1.315 2.343 3.008 1.00 77.75 104 TYR A CA 1
ATOM 829 C C . TYR A 1 104 ? -1.202 1.572 4.327 1.00 77.75 104 TYR A C 1
ATOM 831 O O . TYR A 1 104 ? -1.688 2.035 5.352 1.00 77.75 104 TYR A O 1
ATOM 839 N N . LEU A 1 105 ? -0.577 0.395 4.340 1.00 79.00 105 LEU A N 1
ATOM 840 C CA . LEU A 1 105 ? -0.418 -0.399 5.564 1.00 79.00 105 LEU A CA 1
ATOM 841 C C . LEU A 1 105 ? 0.632 0.191 6.508 1.00 79.00 105 LEU A C 1
ATOM 843 O O . LEU A 1 105 ? 0.402 0.247 7.711 1.00 79.00 105 LEU A O 1
ATOM 847 N N . ALA A 1 106 ? 1.754 0.672 5.964 1.00 75.31 106 ALA A N 1
ATOM 848 C CA . ALA A 1 106 ? 2.749 1.450 6.705 1.00 75.31 106 ALA A CA 1
ATOM 849 C C . ALA A 1 106 ? 2.138 2.732 7.282 1.00 75.31 106 ALA A C 1
ATOM 851 O O . ALA A 1 106 ? 2.657 3.296 8.246 1.00 75.31 106 ALA A O 1
ATOM 852 N N . SER A 1 107 ? 1.031 3.156 6.671 1.00 66.94 107 SER A N 1
ATOM 853 C CA . SER A 1 107 ? 0.290 4.343 7.009 1.00 66.94 107 SER A CA 1
ATOM 854 C C . SER A 1 107 ? -0.768 4.139 8.088 1.00 66.94 107 SER A C 1
ATOM 856 O O . SER A 1 107 ? -0.827 4.835 9.091 1.00 66.94 107 SER A O 1
ATOM 858 N N . ALA A 1 108 ? -1.567 3.099 7.961 1.00 65.00 108 ALA A N 1
ATOM 859 C CA . ALA A 1 108 ? -2.568 2.755 8.954 1.00 65.00 108 ALA A CA 1
ATOM 860 C C . ALA A 1 108 ? -1.970 2.116 10.232 1.00 65.00 108 ALA A C 1
ATOM 862 O O . ALA A 1 108 ? -2.716 1.540 11.029 1.00 65.00 108 ALA A O 1
ATOM 863 N N . ALA A 1 109 ? -0.644 2.174 10.419 1.00 57.19 109 ALA A N 1
ATOM 864 C CA . ALA A 1 109 ? 0.040 1.614 11.576 1.00 57.19 109 ALA A CA 1
ATOM 865 C C . ALA A 1 109 ? -0.483 2.265 12.878 1.00 57.19 109 ALA A C 1
ATOM 867 O O . ALA A 1 109 ? -0.647 3.484 12.926 1.00 57.19 109 ALA A O 1
ATOM 868 N N . PRO A 1 110 ? -0.787 1.477 13.926 1.00 52.47 110 PRO A N 1
ATOM 869 C CA . PRO A 1 110 ? -1.447 1.986 15.123 1.00 52.47 110 PRO A CA 1
ATOM 870 C C . PRO A 1 110 ? -0.647 3.055 15.876 1.00 52.47 110 PRO A C 1
ATOM 872 O O . PRO A 1 110 ? 0.328 2.719 16.537 1.00 52.47 110 PRO A O 1
ATOM 875 N N . SER A 1 111 ? -1.142 4.293 15.934 1.00 50.06 111 SER A N 1
ATOM 876 C CA . SER A 1 111 ? -0.947 5.105 17.141 1.00 50.06 111 SER A CA 1
ATOM 877 C C . SER A 1 111 ? -1.812 4.476 18.234 1.00 50.06 111 SER A C 1
ATOM 879 O O . SER A 1 111 ? -3.036 4.375 18.093 1.00 50.06 111 SER A O 1
ATOM 881 N N . THR A 1 112 ? -1.189 3.943 19.281 1.00 46.03 112 THR A N 1
ATOM 882 C CA . THR A 1 112 ? -1.893 3.425 20.454 1.00 46.03 112 THR A CA 1
ATOM 883 C C . THR A 1 112 ? -2.755 4.547 21.020 1.00 46.03 112 THR A C 1
ATOM 885 O O . THR A 1 112 ? -2.263 5.584 21.429 1.00 46.03 112 THR A O 1
ATOM 888 N N . ALA A 1 113 ? -4.076 4.374 20.984 1.00 43.66 113 ALA A N 1
ATOM 889 C CA . ALA A 1 113 ? -5.022 5.436 21.330 1.00 43.66 113 ALA A CA 1
ATOM 890 C C . ALA A 1 113 ? -5.082 5.782 22.832 1.00 43.66 113 ALA A C 1
ATOM 892 O O . ALA A 1 113 ? -5.921 6.594 23.207 1.00 43.66 113 ALA A O 1
ATOM 893 N N . ASP A 1 114 ? -4.233 5.174 23.667 1.00 44.31 114 ASP A N 1
ATOM 894 C CA . ASP A 1 114 ? -3.994 5.634 25.045 1.00 44.31 114 ASP A CA 1
ATOM 895 C C . ASP A 1 114 ? -2.918 6.734 25.108 1.00 44.31 114 ASP A C 1
ATOM 897 O O . ASP A 1 114 ? -2.848 7.476 26.082 1.00 44.31 114 ASP A O 1
ATOM 901 N N . ASP A 1 115 ? -2.159 6.921 24.027 1.00 42.72 115 ASP A N 1
ATOM 902 C CA . ASP A 1 115 ? -1.038 7.852 23.928 1.00 42.72 115 ASP A CA 1
ATOM 903 C C . ASP A 1 115 ? -1.435 9.092 23.124 1.00 42.72 115 ASP A C 1
ATOM 905 O O . ASP A 1 115 ? -0.756 9.512 22.192 1.00 42.72 115 ASP A O 1
ATOM 909 N N . LEU A 1 116 ? -2.545 9.737 23.490 1.00 42.16 116 LEU A N 1
ATOM 910 C CA . LEU A 1 116 ? -2.871 11.069 22.952 1.00 42.16 116 LEU A CA 1
ATOM 911 C C . LEU A 1 116 ? -1.863 12.155 23.404 1.00 42.16 116 LEU A C 1
ATOM 913 O O . LEU A 1 116 ? -2.055 13.329 23.091 1.00 42.16 116 LEU A O 1
ATOM 917 N N . MET A 1 117 ? -0.788 11.766 24.105 1.00 44.41 117 MET A N 1
ATOM 918 C CA . MET A 1 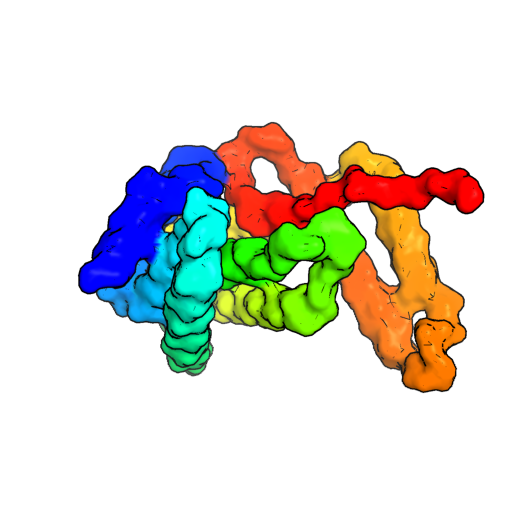117 ? 0.363 12.604 24.446 1.00 44.41 117 MET A CA 1
ATOM 919 C C . MET A 1 117 ? 1.743 11.974 24.171 1.00 44.41 117 MET A C 1
ATOM 921 O O . MET A 1 117 ? 2.719 12.703 24.322 1.00 44.41 117 MET A O 1
ATOM 925 N N . ASP A 1 118 ? 1.861 10.712 23.735 1.00 44.31 118 ASP A N 1
ATOM 926 C CA . ASP A 1 118 ? 3.173 10.050 23.621 1.00 44.31 118 ASP A CA 1
ATOM 927 C C . ASP A 1 118 ? 3.568 9.713 22.172 1.00 44.31 118 ASP A C 1
ATOM 929 O O . ASP A 1 118 ? 2.757 9.396 21.300 1.00 44.31 118 ASP A O 1
ATOM 933 N N . GLU A 1 119 ? 4.865 9.868 21.924 1.00 53.59 119 GLU A N 1
ATOM 934 C CA . GLU A 1 119 ? 5.565 9.733 20.649 1.00 53.59 119 GLU A CA 1
ATOM 935 C C . GLU A 1 119 ? 5.224 8.421 19.918 1.00 53.59 119 GLU A C 1
ATOM 937 O O . GLU A 1 119 ? 5.054 7.373 20.541 1.00 53.59 119 GLU A O 1
ATOM 942 N N . ILE A 1 120 ? 5.200 8.438 18.574 1.00 54.94 120 ILE A N 1
ATOM 943 C CA . ILE A 1 120 ? 5.153 7.192 17.788 1.00 54.94 120 ILE A CA 1
ATOM 944 C C . ILE A 1 120 ? 6.321 6.316 18.259 1.00 54.94 120 ILE A C 1
ATOM 946 O O . ILE A 1 120 ? 7.472 6.741 18.108 1.00 54.94 120 ILE A O 1
ATOM 950 N N . PRO A 1 121 ? 6.079 5.096 18.777 1.00 63.16 121 PRO A N 1
ATOM 951 C CA . PRO A 1 121 ? 7.163 4.257 19.253 1.00 63.16 121 PRO A CA 1
ATOM 952 C C . PRO A 1 121 ? 8.191 4.061 18.140 1.00 63.16 121 PRO A C 1
ATOM 954 O O . PRO A 1 121 ? 7.841 3.635 17.036 1.00 63.16 121 PRO A O 1
ATOM 957 N N . LEU A 1 122 ? 9.466 4.341 18.422 1.00 62.81 122 LEU A N 1
ATOM 958 C CA . LEU A 1 122 ? 10.549 4.314 17.430 1.00 62.81 122 LEU A CA 1
ATOM 959 C C . LEU A 1 122 ? 10.560 3.021 16.594 1.00 62.81 122 LEU A C 1
ATOM 961 O O . LEU A 1 122 ? 10.783 3.052 15.385 1.00 62.81 122 LEU A O 1
ATOM 965 N N . GLY A 1 123 ? 10.245 1.878 17.211 1.00 60.31 123 GLY A N 1
ATOM 966 C CA . GLY A 1 123 ? 10.136 0.594 16.514 1.00 60.31 123 GLY A CA 1
ATOM 967 C C . GLY A 1 123 ? 9.053 0.555 15.427 1.00 60.31 123 GLY A C 1
ATOM 968 O O . GLY A 1 123 ? 9.258 -0.068 14.386 1.00 60.31 123 GLY A O 1
ATOM 969 N N . GLN A 1 124 ? 7.926 1.244 15.623 1.00 63.88 124 GLN A N 1
ATOM 970 C CA . GLN A 1 124 ? 6.868 1.362 14.617 1.00 63.88 124 GLN A CA 1
ATOM 971 C C . GLN A 1 124 ? 7.290 2.281 13.470 1.00 63.88 124 GLN A C 1
ATOM 973 O O . GLN A 1 124 ? 7.118 1.917 12.308 1.00 63.88 124 GLN A O 1
ATOM 978 N N . ALA A 1 125 ? 7.913 3.422 13.780 1.00 63.78 125 ALA A N 1
ATOM 979 C CA . ALA A 1 125 ? 8.452 4.323 12.765 1.00 63.78 125 ALA A CA 1
ATOM 980 C C . ALA A 1 125 ? 9.496 3.609 11.889 1.00 63.78 125 ALA A C 1
ATOM 982 O O . ALA A 1 125 ? 9.416 3.645 10.661 1.00 63.78 125 ALA A O 1
ATOM 983 N N . ILE A 1 126 ? 10.420 2.867 12.508 1.00 63.91 126 ILE A N 1
ATOM 984 C CA . ILE A 1 126 ? 11.411 2.041 11.805 1.00 63.91 126 ILE A CA 1
ATOM 985 C C . ILE A 1 126 ? 10.730 0.967 10.945 1.00 63.91 126 ILE A C 1
ATOM 987 O O . ILE A 1 126 ? 11.136 0.748 9.803 1.00 63.91 126 ILE A O 1
ATOM 991 N N . HIS A 1 127 ? 9.689 0.300 11.452 1.00 67.31 127 HIS A N 1
ATOM 992 C CA . HIS A 1 127 ? 8.941 -0.692 10.679 1.00 67.31 127 HIS A CA 1
ATOM 993 C C . HIS A 1 127 ? 8.300 -0.076 9.427 1.00 67.31 127 HIS A C 1
ATOM 995 O O . HIS A 1 127 ? 8.478 -0.605 8.327 1.00 67.31 127 HIS A O 1
ATOM 1001 N N . SER A 1 128 ? 7.627 1.068 9.563 1.00 68.25 128 SER A N 1
ATOM 1002 C CA . SER A 1 128 ? 7.041 1.789 8.431 1.00 68.25 128 SER A CA 1
ATOM 1003 C C . SER A 1 128 ? 8.107 2.242 7.430 1.00 68.25 128 SER A C 1
ATOM 1005 O O . SER A 1 128 ? 7.923 2.068 6.226 1.00 68.25 128 SER A O 1
ATOM 1007 N N . LEU A 1 129 ? 9.264 2.726 7.894 1.00 64.94 129 LEU A N 1
ATOM 1008 C CA . LEU A 1 129 ? 10.387 3.087 7.022 1.00 64.94 129 LEU A CA 1
ATOM 1009 C C . LEU A 1 129 ? 10.949 1.881 6.256 1.00 64.94 129 LEU A C 1
ATOM 1011 O O . LEU A 1 129 ? 11.207 1.983 5.056 1.00 64.94 129 LEU A O 1
ATOM 1015 N N . HIS A 1 130 ? 11.104 0.725 6.905 1.00 65.88 130 HIS A N 1
ATOM 1016 C CA . HIS A 1 130 ? 11.538 -0.503 6.231 1.00 65.88 130 HIS A CA 1
ATOM 1017 C C . HIS A 1 130 ? 10.541 -0.958 5.161 1.00 65.88 130 HIS A C 1
ATOM 1019 O O . HIS A 1 130 ? 10.947 -1.329 4.057 1.00 65.88 130 HIS A O 1
ATOM 1025 N N . MET A 1 131 ? 9.243 -0.881 5.459 1.00 71.88 131 MET A N 1
ATOM 1026 C CA . MET A 1 131 ? 8.175 -1.196 4.511 1.00 71.88 131 MET A CA 1
ATOM 1027 C C . MET A 1 131 ? 8.221 -0.264 3.292 1.00 71.88 131 MET A C 1
ATOM 1029 O O . MET A 1 131 ? 8.226 -0.732 2.152 1.00 71.88 131 MET A O 1
ATOM 1033 N N . LEU A 1 132 ? 8.362 1.045 3.516 1.00 69.81 132 LEU A N 1
ATOM 1034 C CA . LEU A 1 132 ? 8.482 2.049 2.453 1.00 69.81 132 LEU A CA 1
ATOM 1035 C C . LEU A 1 132 ? 9.777 1.903 1.637 1.00 69.81 132 LEU A C 1
ATOM 1037 O O . LEU A 1 132 ? 9.772 2.110 0.423 1.00 69.81 132 LEU A O 1
ATOM 1041 N N . ARG A 1 133 ? 10.888 1.480 2.251 1.00 68.56 133 ARG A N 1
ATOM 1042 C CA . ARG A 1 133 ? 12.122 1.160 1.514 1.00 68.56 133 ARG A CA 1
ATOM 1043 C C . ARG A 1 133 ? 11.909 0.003 0.535 1.00 68.56 133 ARG A C 1
ATOM 1045 O O . ARG A 1 133 ? 12.411 0.057 -0.587 1.00 68.56 133 ARG A O 1
ATOM 1052 N N . GLY A 1 134 ? 11.139 -1.012 0.933 1.00 70.69 134 GLY A N 1
ATOM 1053 C CA . GLY A 1 134 ? 10.765 -2.132 0.067 1.00 70.69 134 GLY A CA 1
ATOM 1054 C C . GLY A 1 134 ? 9.973 -1.697 -1.169 1.00 70.69 134 GLY A C 1
ATOM 1055 O O . GLY A 1 134 ? 10.220 -2.203 -2.261 1.00 70.69 134 GLY A O 1
ATOM 1056 N N . VAL A 1 135 ? 9.092 -0.700 -1.028 1.00 77.88 135 VAL A N 1
ATOM 1057 C CA . VAL A 1 135 ? 8.302 -0.139 -2.141 1.00 77.88 135 VAL A CA 1
ATOM 1058 C C . VAL A 1 135 ? 9.202 0.369 -3.262 1.00 77.88 135 VAL A C 1
ATOM 1060 O O . VAL A 1 135 ? 8.962 0.052 -4.424 1.00 77.88 135 VAL A O 1
ATOM 1063 N N . ARG A 1 136 ? 10.274 1.099 -2.934 1.00 72.06 136 ARG A N 1
ATOM 1064 C CA . ARG A 1 136 ? 11.200 1.625 -3.946 1.00 72.06 136 ARG A CA 1
ATOM 1065 C C . ARG A 1 136 ? 11.850 0.515 -4.776 1.00 72.06 136 ARG A C 1
ATOM 1067 O O . ARG A 1 136 ? 11.902 0.636 -5.996 1.00 72.06 136 ARG A O 1
ATOM 1074 N N . LEU A 1 137 ? 12.294 -0.563 -4.129 1.00 77.06 137 LEU A N 1
ATOM 1075 C CA . LEU A 1 137 ? 12.912 -1.705 -4.813 1.00 77.06 137 LEU A CA 1
ATOM 1076 C C . LEU A 1 137 ? 11.931 -2.397 -5.764 1.00 77.06 137 LEU A C 1
ATOM 1078 O O . LEU A 1 137 ? 12.304 -2.770 -6.874 1.00 77.06 137 LEU A O 1
ATOM 1082 N N . ILE A 1 138 ? 10.669 -2.533 -5.346 1.00 83.75 138 ILE A N 1
ATOM 1083 C CA . ILE A 1 138 ? 9.611 -3.084 -6.195 1.00 83.75 138 ILE A CA 1
ATOM 1084 C C . ILE A 1 138 ? 9.429 -2.208 -7.435 1.00 83.75 138 ILE A C 1
ATOM 1086 O O . ILE A 1 138 ? 9.474 -2.716 -8.552 1.00 83.75 138 ILE A O 1
ATOM 1090 N N . LEU A 1 139 ? 9.270 -0.893 -7.247 1.00 80.62 139 LEU A N 1
ATOM 1091 C CA . LEU A 1 139 ? 9.072 0.045 -8.352 1.00 80.62 139 LEU A CA 1
ATOM 1092 C C . LEU A 1 139 ? 10.221 -0.008 -9.352 1.00 80.62 139 LEU A C 1
ATOM 1094 O O . LEU A 1 139 ? 9.971 -0.133 -10.544 1.00 80.62 139 LEU A O 1
ATOM 1098 N N . GLU A 1 140 ? 11.466 0.062 -8.881 1.00 81.81 140 GLU A N 1
ATOM 1099 C CA . GLU A 1 140 ? 12.647 0.008 -9.748 1.00 81.81 140 GLU A CA 1
ATOM 1100 C C . GLU A 1 140 ? 12.684 -1.288 -10.576 1.00 81.81 140 GLU A C 1
ATOM 1102 O O . GLU A 1 140 ? 13.019 -1.242 -11.760 1.00 81.81 140 GLU A O 1
ATOM 1107 N N . ALA A 1 141 ? 12.259 -2.419 -10.003 1.00 85.75 141 ALA A N 1
ATOM 1108 C CA . ALA A 1 141 ? 12.228 -3.705 -10.696 1.00 85.75 141 ALA A CA 1
ATOM 1109 C C . ALA A 1 141 ? 11.142 -3.795 -11.786 1.00 85.75 141 ALA A C 1
ATOM 1111 O O . ALA A 1 141 ? 11.393 -4.355 -12.854 1.00 85.75 141 ALA A O 1
ATOM 1112 N N . VAL A 1 142 ? 9.938 -3.259 -11.543 1.00 90.25 1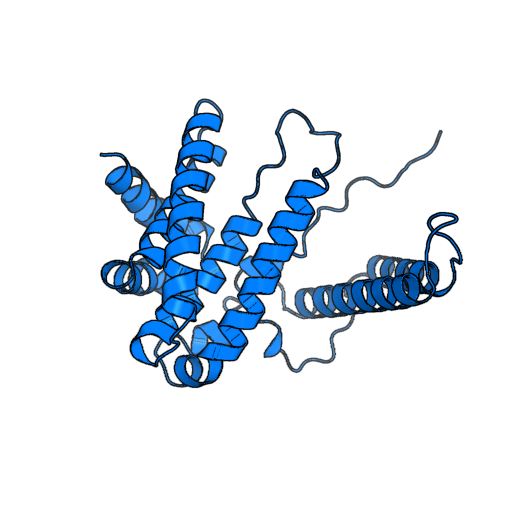42 VAL A N 1
ATOM 1113 C CA . VAL A 1 142 ? 8.772 -3.505 -12.422 1.00 90.25 142 VAL A CA 1
ATOM 1114 C C . VAL A 1 142 ? 8.350 -2.318 -13.284 1.00 90.25 142 VAL A C 1
ATOM 1116 O O . VAL A 1 142 ? 7.558 -2.497 -14.209 1.00 90.25 142 VAL A O 1
ATOM 1119 N N . LYS A 1 143 ? 8.890 -1.117 -13.029 1.00 86.69 143 LYS A N 1
ATOM 1120 C CA . LYS A 1 143 ? 8.472 0.147 -13.661 1.00 86.69 143 LYS A CA 1
ATOM 1121 C C . LYS A 1 143 ? 8.283 0.044 -15.175 1.00 86.69 143 LYS A C 1
ATOM 1123 O O . LYS A 1 143 ? 7.222 0.391 -15.681 1.00 86.69 143 LYS A O 1
ATOM 1128 N N . HIS A 1 144 ? 9.287 -0.464 -15.885 1.00 90.25 144 HIS A N 1
ATOM 1129 C CA . HIS A 1 144 ? 9.289 -0.515 -17.348 1.00 90.25 144 HIS A CA 1
ATOM 1130 C C . HIS A 1 144 ? 8.155 -1.371 -17.947 1.00 90.25 144 HIS A C 1
ATOM 1132 O O . HIS A 1 144 ? 7.699 -1.081 -19.052 1.00 90.25 144 HIS A O 1
ATOM 1138 N N . TRP A 1 145 ? 7.687 -2.407 -17.239 1.00 94.56 145 TRP A N 1
ATOM 1139 C CA . TRP A 1 145 ? 6.528 -3.204 -17.656 1.00 94.56 145 TRP A CA 1
ATOM 1140 C C . TRP A 1 145 ? 5.215 -2.496 -17.333 1.00 94.56 145 TRP A C 1
ATOM 1142 O O . TRP A 1 145 ? 4.327 -2.455 -18.183 1.00 94.56 145 TRP A O 1
ATOM 1152 N N . VAL A 1 146 ? 5.116 -1.895 -16.144 1.00 91.12 146 VAL A N 1
ATOM 1153 C CA . VAL A 1 146 ? 3.922 -1.159 -15.694 1.00 91.12 146 VAL A CA 1
ATOM 1154 C C . VAL A 1 146 ? 3.641 0.046 -16.598 1.00 91.12 146 VAL A C 1
ATOM 1156 O O . VAL A 1 146 ? 2.489 0.314 -16.931 1.00 91.12 146 VAL A O 1
ATOM 1159 N N . GLU A 1 147 ? 4.684 0.736 -17.072 1.00 89.50 147 GLU A N 1
ATOM 1160 C CA . GLU A 1 147 ? 4.579 1.853 -18.028 1.00 89.50 147 GLU A CA 1
ATOM 1161 C C . GLU A 1 147 ? 3.941 1.461 -19.369 1.00 89.50 147 GLU A C 1
ATOM 1163 O O . GLU A 1 147 ? 3.397 2.316 -20.066 1.00 89.50 147 GLU A O 1
ATOM 1168 N N . GLN A 1 148 ? 3.986 0.177 -19.726 1.00 88.94 148 GLN A N 1
ATOM 1169 C CA . GLN A 1 148 ? 3.408 -0.367 -20.959 1.00 88.94 148 GLN A CA 1
ATOM 1170 C C . GLN A 1 148 ? 2.048 -1.041 -20.718 1.00 88.94 148 GLN A C 1
ATOM 1172 O O . GLN A 1 148 ? 1.464 -1.605 -21.645 1.00 88.94 148 GLN A O 1
ATOM 1177 N N . GLY A 1 149 ? 1.575 -1.039 -19.470 1.00 87.00 149 GLY A N 1
ATOM 1178 C CA . GLY A 1 149 ? 0.408 -1.778 -19.013 1.00 87.00 149 GLY A CA 1
ATOM 1179 C C . GLY A 1 149 ? -0.797 -0.894 -18.669 1.00 87.00 149 GLY A C 1
ATOM 1180 O O . GLY A 1 149 ? -0.756 0.333 -18.797 1.00 87.00 149 GLY A O 1
ATOM 1181 N N . PRO A 1 150 ? -1.890 -1.511 -18.189 1.00 85.56 150 PRO A N 1
ATOM 1182 C CA . PRO A 1 150 ? -3.124 -0.809 -17.823 1.00 85.56 150 PRO A CA 1
ATOM 1183 C C . PRO A 1 150 ? -2.948 0.151 -16.633 1.00 85.56 150 PRO A C 1
ATOM 1185 O O . PRO A 1 150 ? -3.741 1.076 -16.458 1.00 85.56 150 PRO A O 1
ATOM 1188 N N . LEU A 1 151 ? -1.899 -0.036 -15.826 1.00 88.25 151 LEU A N 1
ATOM 1189 C CA . LEU A 1 151 ? -1.582 0.799 -14.665 1.00 88.25 151 LEU A CA 1
ATOM 1190 C C . LEU A 1 151 ? -0.586 1.933 -14.977 1.00 88.25 151 LEU A C 1
ATOM 1192 O O . LEU A 1 151 ? -0.186 2.665 -14.073 1.00 88.25 151 LEU A O 1
ATOM 1196 N N . ALA A 1 152 ? -0.229 2.162 -16.245 1.00 86.56 152 ALA A N 1
ATOM 1197 C CA . ALA A 1 152 ? 0.710 3.221 -16.630 1.00 86.56 152 ALA A CA 1
ATOM 1198 C C . ALA A 1 152 ? 0.276 4.624 -16.158 1.00 86.56 152 ALA A C 1
ATOM 1200 O O . ALA A 1 152 ? 1.096 5.438 -15.734 1.00 86.56 152 ALA A O 1
ATOM 1201 N N . GLN A 1 153 ? -1.028 4.914 -16.192 1.00 80.50 153 GLN A N 1
ATOM 1202 C CA . GLN A 1 153 ? -1.581 6.185 -15.709 1.00 80.50 153 GLN A CA 1
ATOM 1203 C C . GLN A 1 153 ? -1.516 6.328 -14.183 1.00 80.50 153 GLN A C 1
ATOM 1205 O O . GLN A 1 153 ? -1.339 7.434 -13.682 1.00 80.50 153 GLN A O 1
ATOM 1210 N N . VAL A 1 154 ? -1.582 5.208 -13.460 1.00 80.25 154 VAL A N 1
ATOM 1211 C CA . VAL A 1 154 ? -1.450 5.138 -11.998 1.00 80.25 154 VAL A CA 1
ATOM 1212 C C . VAL A 1 154 ? -0.004 5.394 -11.581 1.00 80.25 154 VAL A C 1
ATOM 1214 O O . VAL A 1 154 ? 0.248 6.029 -10.566 1.00 80.25 154 VAL A O 1
ATOM 1217 N N . LEU A 1 155 ? 0.977 4.979 -12.386 1.00 74.56 155 LEU A N 1
ATOM 1218 C CA . LEU A 1 155 ? 2.390 5.239 -12.104 1.00 74.56 155 LEU A CA 1
ATOM 1219 C C . LEU A 1 155 ? 2.726 6.741 -12.061 1.00 74.56 155 LEU A C 1
ATOM 1221 O O . LEU A 1 155 ? 3.610 7.157 -11.311 1.00 74.56 155 LEU A O 1
ATOM 1225 N N . ARG A 1 156 ? 1.988 7.574 -12.806 1.00 69.88 156 ARG A N 1
ATOM 1226 C CA . ARG A 1 156 ? 2.158 9.041 -12.800 1.00 69.88 156 ARG A CA 1
ATOM 1227 C C . ARG A 1 156 ? 1.872 9.670 -11.442 1.00 69.88 156 ARG A C 1
ATOM 1229 O O . ARG A 1 156 ? 2.303 10.786 -11.187 1.00 69.88 156 ARG A O 1
ATOM 1236 N N . TRP A 1 157 ? 1.188 8.939 -10.573 1.00 66.06 157 TRP A N 1
ATOM 1237 C CA . TRP A 1 157 ? 0.937 9.342 -9.207 1.00 66.06 157 TRP A CA 1
ATOM 1238 C C . TRP A 1 157 ? 2.169 9.286 -8.297 1.00 66.06 157 TRP A C 1
ATOM 1240 O O . TRP A 1 157 ? 2.134 9.816 -7.189 1.00 66.06 157 TRP A O 1
ATOM 1250 N N . TYR A 1 158 ? 3.251 8.626 -8.720 1.00 59.78 158 TYR A N 1
ATOM 1251 C CA . TYR A 1 158 ? 4.475 8.553 -7.931 1.00 59.78 158 TYR A CA 1
ATOM 1252 C C . TYR A 1 158 ? 5.277 9.862 -8.059 1.00 59.78 158 TYR A C 1
ATOM 1254 O O . TYR A 1 158 ? 5.599 10.266 -9.181 1.00 59.78 158 TYR A O 1
ATOM 1262 N N . PRO A 1 159 ? 5.709 10.487 -6.942 1.00 52.50 159 PRO A N 1
ATOM 1263 C CA . PRO A 1 159 ? 6.400 11.785 -6.942 1.00 52.50 159 PRO A CA 1
ATOM 1264 C C . PRO A 1 159 ? 7.676 11.852 -7.796 1.00 52.50 159 PRO A C 1
ATOM 1266 O O . PRO A 1 159 ? 8.136 12.932 -8.157 1.00 52.50 159 PRO A O 1
ATOM 1269 N N . GLY A 1 160 ? 8.272 10.704 -8.141 1.00 51.62 160 GLY A N 1
ATOM 1270 C CA . GLY A 1 160 ? 9.404 10.619 -9.069 1.00 51.62 160 GLY A CA 1
ATOM 1271 C C . GLY A 1 160 ? 9.092 11.057 -10.508 1.00 51.62 160 GLY A C 1
ATOM 1272 O O . GLY A 1 160 ? 10.028 11.260 -11.275 1.00 51.62 160 GLY A O 1
ATOM 1273 N N . HIS A 1 161 ? 7.815 11.214 -10.873 1.00 49.34 161 HIS A N 1
ATOM 1274 C CA . HIS A 1 161 ? 7.373 11.706 -12.184 1.00 49.34 161 HIS A CA 1
ATOM 1275 C C . HIS A 1 161 ? 7.070 13.217 -12.218 1.00 49.34 161 HIS A C 1
ATOM 1277 O O . HIS A 1 161 ? 6.808 13.755 -13.294 1.00 49.34 161 HIS A O 1
ATOM 1283 N N . ILE A 1 162 ? 7.134 13.918 -11.080 1.00 51.81 162 ILE A N 1
ATOM 1284 C CA . ILE A 1 162 ? 6.874 15.361 -10.997 1.00 51.81 162 ILE A CA 1
ATOM 1285 C C . ILE A 1 162 ? 8.159 16.121 -11.375 1.00 51.81 162 ILE A C 1
ATOM 1287 O O . ILE A 1 162 ? 9.137 16.111 -10.631 1.00 51.81 162 ILE A O 1
ATOM 1291 N N . GLN A 1 163 ? 8.168 16.767 -12.548 1.00 46.59 163 GLN A N 1
ATOM 1292 C CA . GLN A 1 163 ? 9.304 17.544 -13.087 1.00 46.59 163 GLN A CA 1
ATOM 1293 C C . GLN A 1 163 ? 9.332 19.022 -12.640 1.00 46.59 163 GLN A C 1
ATOM 1295 O O . GLN A 1 163 ? 10.105 19.813 -13.180 1.00 46.59 163 GLN A O 1
ATOM 1300 N N . SER A 1 164 ? 8.492 19.443 -11.693 1.00 49.97 164 SER A N 1
ATOM 1301 C CA . SER A 1 164 ? 8.507 20.829 -11.208 1.00 49.97 164 SER A CA 1
ATOM 1302 C C . SER A 1 164 ? 9.696 21.078 -10.285 1.00 49.97 164 SER A C 1
ATOM 1304 O O . SER A 1 164 ? 10.050 20.199 -9.507 1.00 49.97 164 SER A O 1
ATOM 1306 N N . ASN A 1 165 ? 10.264 22.287 -10.333 1.00 52.75 165 ASN A N 1
ATOM 1307 C CA . ASN A 1 165 ? 11.221 22.784 -9.345 1.00 5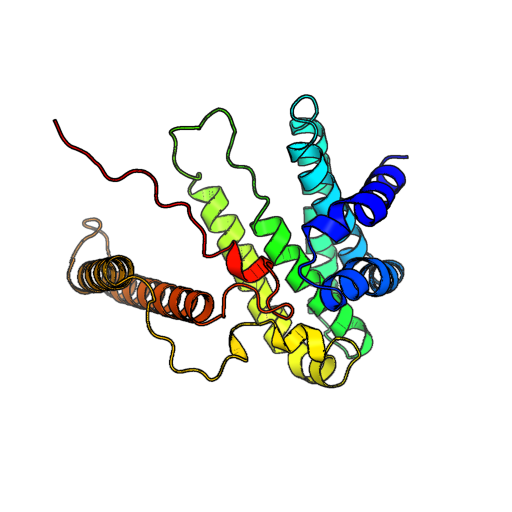2.75 165 ASN A CA 1
ATOM 1308 C C . ASN A 1 165 ? 10.418 23.190 -8.092 1.00 52.75 165 ASN A C 1
ATOM 1310 O O . ASN A 1 165 ? 9.772 24.240 -8.118 1.00 52.75 165 ASN A O 1
ATOM 1314 N N . PRO A 1 166 ? 10.317 22.330 -7.065 1.00 59.38 166 PRO A N 1
ATOM 1315 C CA . PRO A 1 166 ? 9.335 22.510 -6.009 1.00 59.38 166 PRO A CA 1
ATOM 1316 C C . PRO A 1 166 ? 9.844 23.537 -4.990 1.00 59.38 166 PRO A C 1
ATOM 1318 O O . PRO A 1 166 ? 10.977 23.437 -4.521 1.00 59.38 166 PRO A O 1
ATOM 1321 N N . THR A 1 167 ? 9.012 24.517 -4.644 1.00 60.75 167 THR A N 1
ATOM 1322 C CA . THR A 1 167 ? 9.261 25.475 -3.555 1.00 60.75 167 THR A CA 1
ATOM 1323 C C . THR A 1 167 ? 8.332 25.171 -2.391 1.00 60.75 167 THR A C 1
ATOM 1325 O O . THR A 1 167 ? 7.198 24.742 -2.620 1.00 60.75 167 THR A O 1
ATOM 1328 N N . PHE A 1 168 ? 8.790 25.415 -1.163 1.00 61.38 168 PHE A N 1
ATOM 1329 C CA . PHE A 1 168 ? 7.922 25.283 0.001 1.00 61.38 168 PHE A CA 1
ATOM 1330 C C . PHE A 1 168 ? 6.753 26.270 -0.090 1.00 61.38 168 PHE A C 1
ATOM 1332 O O . PHE A 1 168 ? 6.926 27.402 -0.551 1.00 61.38 168 PHE A O 1
ATOM 1339 N N . ARG A 1 169 ? 5.557 25.841 0.322 1.00 65.88 169 ARG A N 1
ATOM 1340 C CA . ARG A 1 169 ? 4.396 26.735 0.468 1.00 65.88 169 ARG A CA 1
ATOM 1341 C C . ARG A 1 169 ? 4.483 27.556 1.747 1.00 65.88 169 ARG A C 1
ATOM 1343 O O . ARG A 1 169 ? 4.034 28.698 1.757 1.00 65.88 169 ARG A O 1
ATOM 1350 N N . ASP A 1 170 ? 5.050 26.962 2.791 1.00 68.38 170 ASP A N 1
ATOM 1351 C CA . ASP A 1 170 ? 5.218 27.562 4.107 1.00 68.38 170 ASP A CA 1
ATOM 1352 C C . ASP A 1 170 ? 6.701 27.904 4.379 1.00 68.38 170 ASP A C 1
ATOM 1354 O O . ASP A 1 170 ? 7.535 26.993 4.463 1.00 68.38 170 ASP A O 1
ATOM 1358 N N . PRO A 1 171 ? 7.051 29.197 4.530 1.00 71.38 171 PRO A N 1
ATOM 1359 C CA . PRO A 1 171 ? 8.402 29.631 4.885 1.00 71.38 171 PRO A CA 1
ATOM 1360 C C . PRO A 1 171 ? 8.907 29.053 6.213 1.00 71.38 171 PRO A C 1
ATOM 1362 O O . PRO A 1 171 ? 10.102 28.777 6.335 1.00 71.38 171 PRO A O 1
ATOM 1365 N N . ASP A 1 172 ? 8.018 28.821 7.185 1.00 72.94 172 ASP A N 1
ATOM 1366 C CA . ASP A 1 172 ? 8.411 28.285 8.490 1.00 72.94 172 ASP A CA 1
ATOM 1367 C C . ASP A 1 172 ? 8.888 26.834 8.341 1.00 72.94 172 ASP A C 1
ATOM 1369 O O . ASP A 1 172 ? 9.911 26.434 8.900 1.00 72.94 172 ASP A O 1
ATOM 1373 N N . THR A 1 173 ? 8.201 26.031 7.528 1.00 70.38 173 THR A N 1
ATOM 1374 C CA . THR A 1 173 ? 8.618 24.663 7.189 1.00 70.38 173 THR A CA 1
ATOM 1375 C C . THR A 1 173 ? 9.987 24.628 6.494 1.00 70.38 173 THR A C 1
ATOM 1377 O O . THR A 1 173 ? 10.832 23.790 6.833 1.00 70.38 173 THR A O 1
ATOM 1380 N N . GLU A 1 174 ? 10.259 25.559 5.574 1.00 76.19 174 GLU A N 1
ATOM 1381 C CA . GLU A 1 174 ? 11.583 25.684 4.948 1.00 76.19 174 GLU A CA 1
ATOM 1382 C C . GLU A 1 174 ? 12.680 26.009 5.975 1.00 76.19 174 GLU A C 1
ATOM 1384 O O . GLU A 1 174 ? 13.771 25.419 5.944 1.00 76.19 174 GLU A O 1
ATOM 1389 N N . GLU A 1 175 ? 12.389 26.912 6.912 1.00 80.38 175 GLU A N 1
ATOM 1390 C CA . GLU A 1 175 ? 13.306 27.283 7.986 1.00 80.38 175 GLU A CA 1
ATOM 1391 C C . GLU A 1 175 ? 13.594 26.094 8.918 1.00 80.38 175 GLU A C 1
ATOM 1393 O O . GLU A 1 175 ? 14.755 25.847 9.260 1.00 80.38 175 GLU A O 1
ATOM 1398 N N . HIS A 1 176 ? 12.581 25.300 9.281 1.00 78.94 176 HIS A N 1
ATOM 1399 C CA . HIS A 1 176 ? 12.754 24.103 10.111 1.00 78.94 176 HIS A CA 1
ATOM 1400 C C . HIS A 1 176 ? 13.658 23.058 9.450 1.00 78.94 176 HIS A C 1
ATOM 1402 O O . HIS A 1 176 ? 14.579 22.551 10.094 1.00 78.94 176 HIS A O 1
ATOM 1408 N N . PHE A 1 177 ? 13.463 22.766 8.159 1.00 78.75 177 PHE A N 1
ATOM 1409 C CA . PHE A 1 177 ? 14.353 21.855 7.432 1.00 78.75 177 PHE A CA 1
ATOM 1410 C C . PHE A 1 177 ? 15.776 22.398 7.318 1.00 78.75 177 PHE A C 1
ATOM 1412 O O . PHE A 1 177 ? 16.735 21.631 7.404 1.00 78.75 177 PHE A O 1
ATOM 1419 N N . SER A 1 178 ? 15.927 23.713 7.156 1.00 81.38 178 SER A N 1
ATOM 1420 C CA . SER A 1 178 ? 17.239 24.362 7.121 1.00 81.38 178 SER A CA 1
ATOM 1421 C C . SER A 1 178 ? 17.960 24.225 8.465 1.00 81.38 178 SER A C 1
ATOM 1423 O O . SER A 1 178 ? 19.126 23.831 8.498 1.00 81.38 178 SER A O 1
ATOM 1425 N N . LYS A 1 179 ? 17.255 24.448 9.582 1.00 83.06 179 LYS A N 1
ATOM 1426 C CA . LYS A 1 179 ? 17.775 24.222 10.941 1.00 83.06 179 LYS A CA 1
ATOM 1427 C C . LYS A 1 179 ? 18.147 22.759 11.176 1.00 83.06 179 LYS A C 1
ATOM 1429 O O . LYS A 1 179 ? 19.217 22.500 11.718 1.00 83.06 179 LYS A O 1
ATOM 1434 N N . LEU A 1 180 ? 17.312 21.814 10.736 1.00 78.88 180 LEU A N 1
ATOM 1435 C CA . LEU A 1 180 ? 17.579 20.378 10.855 1.00 78.88 180 LEU A CA 1
ATOM 1436 C C . LEU A 1 180 ? 18.830 19.968 10.068 1.00 78.88 180 LEU A C 1
ATOM 1438 O O . LEU A 1 180 ? 19.665 19.241 10.590 1.00 78.88 180 LEU A O 1
ATOM 1442 N N . LEU A 1 181 ? 18.991 20.457 8.837 1.00 79.94 181 LEU A N 1
ATOM 1443 C CA . LEU A 1 181 ? 20.166 20.173 8.008 1.00 79.94 181 LEU A CA 1
ATOM 1444 C C . LEU A 1 181 ? 21.453 20.720 8.618 1.00 79.94 181 LEU A C 1
ATOM 1446 O O . LEU A 1 181 ? 22.463 20.017 8.641 1.00 79.94 181 LEU A O 1
ATOM 1450 N N . VAL A 1 182 ? 21.408 21.953 9.134 1.00 81.88 182 VAL A N 1
ATOM 1451 C CA . VAL A 1 182 ? 22.528 22.540 9.875 1.00 81.88 182 VAL A CA 1
ATOM 1452 C C . VAL A 1 182 ? 22.833 21.669 11.085 1.00 81.88 182 VAL A C 1
ATOM 1454 O O . VAL A 1 182 ? 23.946 21.177 11.192 1.00 81.88 182 VAL A O 1
ATOM 1457 N N . PHE A 1 183 ? 21.839 21.367 11.918 1.00 80.25 183 PHE A N 1
ATOM 1458 C CA . PHE A 1 183 ? 22.003 20.516 13.093 1.00 80.25 183 PHE A CA 1
ATOM 1459 C C . PHE A 1 183 ? 22.609 19.141 12.758 1.00 80.25 183 PHE A C 1
ATOM 1461 O O . PHE A 1 183 ? 23.577 18.729 13.392 1.00 80.25 183 PHE A O 1
ATOM 1468 N N . CYS A 1 184 ? 22.130 18.456 11.719 1.00 72.44 184 CYS A N 1
ATOM 1469 C CA . CYS A 1 184 ? 22.689 17.172 11.291 1.00 72.44 184 CYS A CA 1
ATOM 1470 C C . CYS A 1 184 ? 24.123 17.280 10.755 1.00 72.44 184 CYS A C 1
ATOM 1472 O O . CYS A 1 184 ? 24.842 16.294 10.815 1.00 72.44 184 CYS A O 1
ATOM 1474 N N . SER A 1 185 ? 24.541 18.444 10.249 1.00 69.50 185 SER A N 1
ATOM 1475 C CA . SER A 1 185 ? 25.868 18.646 9.644 1.00 69.50 185 SER A CA 1
ATOM 1476 C C . SER A 1 185 ? 26.889 19.279 10.598 1.00 69.50 185 SER A C 1
ATOM 1478 O O . SER A 1 185 ? 28.091 19.145 10.388 1.00 69.50 185 SER A O 1
ATOM 1480 N N . THR A 1 186 ? 26.436 20.011 11.622 1.00 69.12 186 THR A N 1
ATOM 1481 C CA . THR A 1 186 ? 27.298 20.829 12.494 1.00 69.12 186 THR A CA 1
ATOM 1482 C C . THR A 1 186 ? 27.401 20.332 13.924 1.00 69.12 186 THR A C 1
ATOM 1484 O O . THR A 1 186 ? 28.132 20.949 14.691 1.00 69.12 186 THR A O 1
ATOM 1487 N N . THR A 1 187 ? 26.677 19.283 14.319 1.00 58.78 187 THR A N 1
ATOM 1488 C CA . THR A 1 187 ? 26.714 18.778 15.700 1.00 58.78 187 THR A CA 1
ATOM 1489 C C . THR A 1 187 ? 27.687 17.600 15.789 1.00 58.78 187 THR A C 1
ATOM 1491 O O . THR A 1 187 ? 27.330 16.493 15.389 1.00 58.78 187 THR A O 1
ATOM 1494 N N . PRO A 1 188 ? 28.916 17.778 16.310 1.00 50.88 188 PRO A N 1
ATOM 1495 C CA . PRO A 1 188 ? 29.786 16.658 16.615 1.00 50.88 188 PRO A CA 1
ATOM 1496 C C . PRO A 1 188 ? 29.321 16.088 17.958 1.00 50.88 188 PRO A C 1
ATOM 1498 O O . PRO A 1 188 ? 29.482 16.745 18.986 1.00 50.88 188 PRO A O 1
ATOM 1501 N N . ASN A 1 189 ? 28.772 14.873 17.946 1.00 54.12 189 ASN A N 1
ATOM 1502 C CA . ASN A 1 189 ? 28.176 14.142 19.076 1.00 54.12 189 ASN A CA 1
ATOM 1503 C C . ASN A 1 189 ? 26.695 14.440 19.354 1.00 54.12 189 ASN A C 1
ATOM 1505 O O . ASN A 1 189 ? 26.354 15.171 20.281 1.00 54.12 189 ASN A O 1
ATOM 1509 N N . LEU A 1 190 ? 25.812 13.732 18.646 1.00 55.22 190 LEU A N 1
ATOM 1510 C CA . LEU A 1 190 ? 24.492 13.373 19.184 1.00 55.22 190 LEU A CA 1
ATOM 1511 C C . LEU A 1 190 ? 24.624 12.443 20.412 1.00 55.22 190 LEU A C 1
ATOM 1513 O O . LEU A 1 190 ? 23.742 12.420 21.260 1.00 55.22 190 LEU A O 1
ATOM 1517 N N . ASN A 1 191 ? 25.760 11.743 20.531 1.00 52.91 191 ASN A N 1
ATOM 1518 C CA . ASN A 1 191 ? 26.298 11.042 21.702 1.00 52.91 191 ASN A CA 1
ATOM 1519 C C . ASN A 1 191 ? 27.825 10.929 21.548 1.00 52.91 191 ASN A C 1
ATOM 1521 O O . ASN A 1 191 ? 28.301 10.958 20.418 1.00 52.91 191 ASN A O 1
ATOM 1525 N N . LYS A 1 192 ? 28.593 10.757 22.638 1.00 54.59 192 LYS A N 1
ATOM 1526 C CA . LYS A 1 192 ? 30.075 10.614 22.613 1.00 54.59 192 LYS A CA 1
ATOM 1527 C C . LYS A 1 192 ? 30.613 9.481 21.711 1.00 54.59 192 LYS A C 1
ATOM 1529 O O . LYS A 1 192 ? 31.818 9.423 21.494 1.00 54.59 192 LYS A O 1
ATOM 1534 N N . ASP A 1 193 ? 29.723 8.632 21.200 1.00 56.75 193 ASP A N 1
ATOM 1535 C CA . ASP A 1 193 ? 29.997 7.482 20.337 1.00 56.75 193 ASP A CA 1
ATOM 1536 C C . ASP A 1 193 ? 29.575 7.709 18.866 1.00 56.75 193 ASP A C 1
ATOM 1538 O O . ASP A 1 193 ? 29.514 6.754 18.103 1.00 56.75 193 ASP A O 1
ATOM 1542 N N . THR A 1 194 ? 29.220 8.938 18.459 1.00 56.25 194 THR A N 1
ATOM 1543 C CA . THR A 1 194 ? 28.760 9.209 17.077 1.00 56.25 194 THR A CA 1
ATOM 1544 C C . THR A 1 194 ? 29.962 9.316 16.139 1.00 56.25 194 THR A C 1
ATOM 1546 O O . THR A 1 194 ? 30.760 10.249 16.269 1.00 56.25 194 THR A O 1
ATOM 1549 N N . GLU A 1 195 ? 30.098 8.380 15.200 1.00 60.69 195 GLU A N 1
ATOM 1550 C CA . GLU A 1 195 ? 31.190 8.376 14.221 1.00 60.69 195 GLU A CA 1
ATOM 1551 C C . GLU A 1 195 ? 30.945 9.418 13.112 1.00 60.69 195 GLU A C 1
ATOM 1553 O O . GLU A 1 195 ? 29.826 9.882 12.893 1.00 60.69 195 GLU A O 1
ATOM 1558 N N . MET A 1 196 ? 32.000 9.822 12.396 1.00 58.03 196 MET A N 1
ATOM 1559 C CA . MET A 1 196 ? 31.890 10.828 11.326 1.00 58.03 196 MET A CA 1
ATOM 1560 C C . MET A 1 196 ? 30.980 10.361 10.173 1.00 58.03 196 MET A C 1
ATOM 1562 O O . MET A 1 196 ? 30.274 11.179 9.586 1.00 58.03 196 MET A O 1
ATOM 1566 N N . ASP A 1 197 ? 30.917 9.048 9.934 1.00 58.66 197 ASP A N 1
ATOM 1567 C CA . ASP A 1 197 ? 30.024 8.420 8.955 1.00 58.66 197 ASP A CA 1
ATOM 1568 C C . ASP A 1 197 ? 28.537 8.582 9.337 1.00 58.66 197 ASP A C 1
ATOM 1570 O O . ASP A 1 197 ? 27.686 8.764 8.464 1.00 58.66 197 ASP A O 1
ATOM 1574 N N . ASP A 1 198 ? 28.202 8.611 10.633 1.00 62.12 198 ASP A N 1
ATOM 1575 C CA . ASP A 1 198 ? 26.819 8.798 11.095 1.00 62.12 198 ASP A CA 1
ATOM 1576 C C . ASP A 1 198 ? 26.308 10.214 10.796 1.00 62.12 198 ASP A C 1
ATOM 1578 O O . ASP A 1 198 ? 25.150 10.400 10.420 1.00 62.12 198 ASP A O 1
ATOM 1582 N N . VAL A 1 199 ? 27.179 11.221 10.916 1.00 65.06 199 VAL A N 1
ATOM 1583 C CA . VAL A 1 199 ? 26.862 12.630 10.618 1.00 65.06 199 VAL A CA 1
ATOM 1584 C C . VAL A 1 199 ? 26.500 12.794 9.139 1.00 65.06 199 VAL A C 1
ATOM 1586 O O . VAL A 1 199 ? 25.492 13.427 8.808 1.00 65.06 199 VAL A O 1
ATOM 1589 N N . GLU A 1 200 ? 27.263 12.164 8.242 1.00 65.12 200 GLU A N 1
ATOM 1590 C CA . GLU A 1 200 ? 26.960 12.151 6.808 1.00 65.12 200 GLU A CA 1
ATOM 1591 C C . GLU A 1 200 ? 25.635 11.434 6.511 1.00 65.12 200 GLU A C 1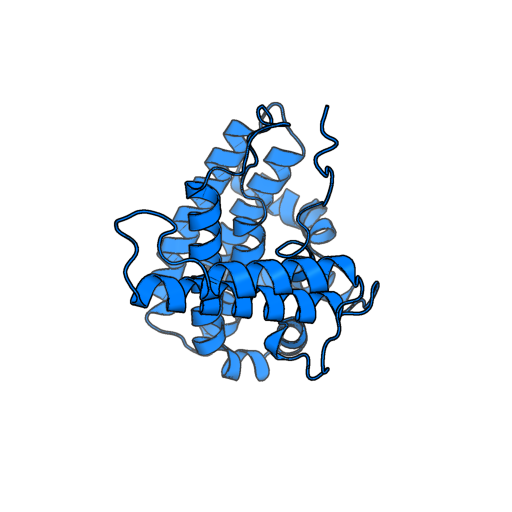
ATOM 1593 O O . GLU A 1 200 ? 24.824 11.924 5.715 1.00 65.12 200 GLU A O 1
ATOM 1598 N N . ILE A 1 201 ? 25.363 10.315 7.193 1.00 63.25 201 ILE A N 1
ATOM 1599 C CA . ILE A 1 201 ? 24.104 9.569 7.065 1.00 63.25 201 ILE A CA 1
ATOM 1600 C C . ILE A 1 201 ? 22.909 10.419 7.524 1.00 63.25 201 ILE A C 1
A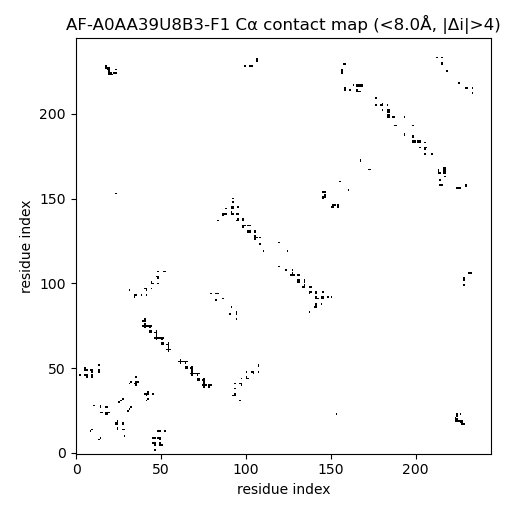TOM 1602 O O . ILE A 1 201 ? 21.897 10.477 6.817 1.00 63.25 201 ILE A O 1
ATOM 1606 N N . TYR A 1 202 ? 23.007 11.116 8.660 1.00 62.88 202 TYR A N 1
ATOM 1607 C CA . TYR A 1 202 ? 21.932 11.979 9.160 1.00 62.88 202 TYR A CA 1
ATOM 1608 C C . TYR A 1 202 ? 21.674 13.173 8.239 1.00 62.88 202 TYR A C 1
ATOM 1610 O O . TYR A 1 202 ? 20.518 13.469 7.926 1.00 62.88 202 TYR A O 1
ATOM 1618 N N . ALA A 1 203 ? 22.728 13.826 7.743 1.00 65.56 203 ALA A N 1
ATOM 1619 C CA . ALA A 1 203 ? 22.603 14.931 6.795 1.00 65.56 203 ALA A CA 1
ATOM 1620 C C . ALA A 1 203 ? 21.966 14.481 5.466 1.00 65.56 203 ALA A C 1
ATOM 1622 O O . ALA A 1 203 ? 21.089 15.166 4.920 1.00 65.56 203 ALA A O 1
ATOM 1623 N N . ALA A 1 204 ? 22.342 13.300 4.965 1.00 62.66 204 ALA A N 1
ATOM 1624 C CA . ALA A 1 204 ? 21.739 12.706 3.776 1.00 62.66 204 ALA A CA 1
ATOM 1625 C C . ALA A 1 204 ? 20.257 12.352 3.999 1.00 62.66 204 ALA A C 1
ATOM 1627 O O . ALA A 1 204 ? 19.416 12.636 3.139 1.00 62.66 204 ALA A O 1
ATOM 1628 N N . ALA A 1 205 ? 19.913 11.790 5.162 1.00 60.56 205 ALA A N 1
ATOM 1629 C CA . ALA A 1 205 ? 18.535 11.465 5.526 1.00 60.56 205 ALA A CA 1
ATOM 1630 C C . ALA A 1 205 ? 17.655 12.723 5.625 1.00 60.56 205 ALA A C 1
ATOM 1632 O O . ALA A 1 205 ? 16.588 12.772 5.009 1.00 60.56 205 ALA A O 1
ATOM 1633 N N . ALA A 1 206 ? 18.125 13.767 6.316 1.00 65.56 206 ALA A N 1
ATOM 1634 C CA . ALA A 1 206 ? 17.434 15.053 6.421 1.00 65.56 206 ALA A CA 1
ATOM 1635 C C . ALA A 1 206 ? 17.240 15.718 5.046 1.00 65.56 206 ALA A C 1
ATOM 1637 O O . ALA A 1 206 ? 16.161 16.234 4.747 1.00 65.56 206 ALA A O 1
ATOM 1638 N N . SER A 1 207 ? 18.243 15.637 4.164 1.00 64.44 207 SER A N 1
ATOM 1639 C CA . SER A 1 207 ? 18.143 16.152 2.790 1.00 64.44 207 SER A CA 1
ATOM 1640 C C . SER A 1 207 ? 17.102 15.393 1.968 1.00 64.44 207 SER A C 1
ATOM 1642 O O . SER A 1 207 ? 16.311 15.997 1.238 1.00 64.44 207 SER A O 1
ATOM 1644 N N . SER A 1 208 ? 17.070 14.065 2.101 1.00 61.00 208 SER A N 1
ATOM 1645 C CA . SER A 1 208 ? 16.095 13.212 1.418 1.00 61.00 208 SER A CA 1
ATOM 1646 C C . SER A 1 208 ? 14.666 13.471 1.906 1.00 61.00 208 SER A C 1
ATOM 1648 O O . SER A 1 208 ? 13.736 13.553 1.096 1.00 61.00 208 SER A O 1
ATOM 1650 N N . LEU A 1 209 ? 14.494 13.681 3.215 1.00 65.69 209 LEU A N 1
ATOM 1651 C CA . LEU A 1 209 ? 13.214 14.045 3.819 1.00 65.69 209 LEU A CA 1
ATOM 1652 C C . LEU A 1 209 ? 12.730 15.408 3.308 1.00 65.69 209 LEU A C 1
ATOM 1654 O O . LEU A 1 209 ? 11.600 15.508 2.832 1.00 65.69 209 LEU A O 1
ATOM 1658 N N . ARG A 1 210 ? 13.608 16.422 3.293 1.00 69.50 210 ARG A N 1
ATOM 1659 C CA . ARG A 1 210 ? 13.320 17.758 2.740 1.00 69.50 210 ARG A CA 1
ATOM 1660 C C . ARG A 1 210 ? 12.850 17.680 1.285 1.00 69.50 210 ARG A C 1
ATOM 1662 O O . ARG A 1 210 ? 11.830 18.261 0.924 1.00 69.50 210 ARG A O 1
ATOM 1669 N N . ALA A 1 211 ? 13.574 16.942 0.442 1.00 63.16 211 ALA A N 1
ATOM 1670 C CA . ALA A 1 211 ? 13.227 16.772 -0.970 1.00 63.16 211 ALA A CA 1
ATOM 1671 C C . ALA A 1 211 ? 11.889 16.039 -1.171 1.00 63.16 211 ALA A C 1
ATOM 1673 O O . ALA A 1 211 ? 11.158 16.330 -2.118 1.00 63.16 211 ALA A O 1
ATOM 1674 N N . SER A 1 212 ? 11.566 15.094 -0.287 1.00 60.66 212 SER A N 1
ATOM 1675 C CA . SER A 1 212 ? 10.286 14.380 -0.306 1.00 60.66 212 SER A CA 1
ATOM 1676 C C . SER A 1 212 ? 9.130 15.295 0.097 1.00 60.66 212 SER A C 1
ATOM 1678 O O . SER A 1 212 ? 8.100 15.293 -0.572 1.00 60.66 212 SER A O 1
ATOM 1680 N N . PHE A 1 213 ? 9.327 16.130 1.121 1.00 66.31 213 PHE A N 1
ATOM 1681 C CA . PHE A 1 213 ? 8.337 17.104 1.585 1.00 66.31 213 PHE A CA 1
ATOM 1682 C C . PHE A 1 213 ? 7.996 18.127 0.493 1.00 66.31 213 PHE A C 1
ATOM 1684 O O . PHE A 1 213 ? 6.832 18.317 0.149 1.00 66.31 213 PHE A O 1
ATOM 1691 N N . LEU A 1 214 ? 9.025 18.690 -0.146 1.00 65.44 214 LEU A N 1
ATOM 1692 C CA . LEU A 1 214 ? 8.885 19.622 -1.266 1.00 65.44 214 LEU A CA 1
ATOM 1693 C C . LEU A 1 214 ? 8.063 19.052 -2.426 1.00 65.44 214 LEU A C 1
ATOM 1695 O O . LEU A 1 214 ? 7.199 19.730 -2.975 1.00 65.44 214 LEU A O 1
ATOM 1699 N N . LYS A 1 215 ? 8.322 17.794 -2.798 1.00 59.41 215 LYS A N 1
ATOM 1700 C CA . LYS A 1 215 ? 7.587 17.119 -3.876 1.00 59.41 215 LYS A CA 1
ATOM 1701 C C . LYS A 1 215 ? 6.111 16.918 -3.556 1.00 59.41 215 LYS A C 1
ATOM 1703 O O . LYS A 1 215 ? 5.319 16.841 -4.488 1.00 59.41 215 LYS A O 1
ATOM 1708 N N . VAL A 1 216 ? 5.747 16.806 -2.279 1.00 57.53 216 VAL A N 1
ATOM 1709 C CA . VAL A 1 216 ? 4.345 16.704 -1.857 1.00 57.53 216 VAL A CA 1
ATOM 1710 C C . VAL A 1 216 ? 3.681 18.078 -1.837 1.00 57.53 216 VAL A C 1
ATOM 1712 O O . VAL A 1 216 ? 2.568 18.215 -2.335 1.00 57.53 216 VAL A O 1
ATOM 1715 N N . GLU A 1 217 ? 4.360 19.117 -1.351 1.00 59.38 21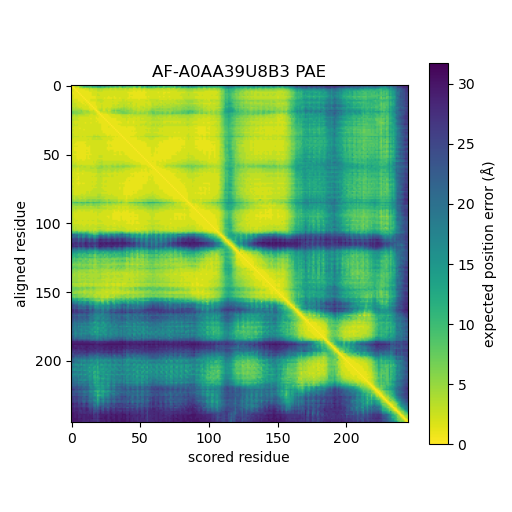7 GLU A N 1
ATOM 1716 C CA . GLU A 1 217 ? 3.817 20.482 -1.372 1.00 59.38 217 GLU A CA 1
ATOM 1717 C C . GLU A 1 217 ? 3.659 21.059 -2.783 1.00 59.38 217 GLU A C 1
ATOM 1719 O O . GLU A 1 217 ? 2.759 21.866 -3.038 1.00 59.38 217 GLU A O 1
ATOM 1724 N N . SER A 1 218 ? 4.490 20.630 -3.734 1.00 57.22 218 SER A N 1
ATOM 1725 C CA . SER A 1 218 ? 4.366 21.063 -5.127 1.00 57.22 218 SER A CA 1
ATOM 1726 C C . SER A 1 218 ? 3.127 20.513 -5.831 1.00 57.22 218 SER A C 1
ATOM 1728 O O . SER A 1 218 ? 2.821 20.947 -6.939 1.00 57.22 218 SER A O 1
ATOM 1730 N N . VAL A 1 219 ? 2.405 19.571 -5.216 1.00 55.50 219 VAL A N 1
ATOM 1731 C CA . VAL A 1 219 ? 1.191 19.003 -5.798 1.00 55.50 219 VAL A CA 1
ATOM 1732 C C . VAL A 1 219 ? -0.014 19.909 -5.518 1.00 55.50 219 VAL A C 1
ATOM 1734 O O . VAL A 1 219 ? -0.328 20.135 -4.346 1.00 55.50 219 VAL A O 1
ATOM 1737 N N . PRO A 1 220 ? -0.705 20.451 -6.541 1.00 54.00 220 PRO A N 1
ATOM 1738 C CA . PRO A 1 220 ? -1.845 21.346 -6.346 1.00 54.00 220 PRO A CA 1
ATOM 1739 C C . PRO A 1 220 ? -2.921 20.716 -5.457 1.00 54.00 220 PRO A C 1
ATOM 1741 O O . PRO A 1 220 ? -3.295 19.556 -5.644 1.00 54.00 220 PRO A O 1
ATOM 1744 N N . GLU A 1 221 ? -3.435 21.485 -4.493 1.00 50.34 221 GLU A N 1
ATOM 1745 C CA . GLU A 1 221 ? -4.586 21.040 -3.705 1.00 50.34 221 GLU A CA 1
ATOM 1746 C C . GLU A 1 221 ? -5.783 20.813 -4.632 1.00 50.34 221 GLU A C 1
ATOM 1748 O O . GLU A 1 221 ? -6.176 21.705 -5.383 1.00 50.34 221 GLU A O 1
ATOM 1753 N N . GLY A 1 222 ? -6.347 19.605 -4.588 1.00 49.81 222 GLY A N 1
ATOM 1754 C CA . GLY A 1 222 ? -7.507 19.245 -5.397 1.00 49.81 222 GLY A CA 1
ATOM 1755 C C . GLY A 1 222 ? -7.200 18.751 -6.812 1.00 49.81 222 GLY A C 1
ATOM 1756 O O . GLY A 1 222 ? -8.145 18.618 -7.585 1.00 49.81 222 GLY A O 1
ATOM 1757 N N . ASP A 1 223 ? -5.943 18.442 -7.166 1.00 53.16 223 ASP A N 1
ATOM 1758 C CA . ASP A 1 223 ? -5.680 17.684 -8.398 1.00 53.16 223 ASP A CA 1
ATOM 1759 C C . ASP A 1 223 ? -6.276 16.265 -8.258 1.00 53.16 223 ASP A C 1
ATOM 1761 O O . ASP A 1 223 ? -5.818 15.483 -7.417 1.00 53.16 223 ASP A O 1
ATOM 1765 N N . PRO A 1 224 ? -7.296 15.903 -9.061 1.00 49.84 224 PRO A N 1
ATOM 1766 C CA . PRO A 1 224 ? -7.946 14.595 -8.992 1.00 49.84 224 PRO A CA 1
ATOM 1767 C C . PRO A 1 224 ? -7.024 13.435 -9.402 1.00 49.84 224 PRO A C 1
ATOM 1769 O O . PRO A 1 224 ? -7.422 12.279 -9.277 1.00 49.84 224 PRO A O 1
ATOM 1772 N N . ASN A 1 225 ? -5.816 13.723 -9.896 1.00 48.03 225 ASN A N 1
ATOM 1773 C CA . ASN A 1 225 ? -4.788 12.739 -10.229 1.00 48.03 225 ASN A CA 1
ATOM 1774 C C . ASN A 1 225 ? -3.734 12.572 -9.128 1.00 48.03 225 ASN A C 1
ATOM 1776 O O . ASN A 1 225 ? -2.747 11.871 -9.338 1.00 48.03 225 ASN A O 1
ATOM 1780 N N . THR A 1 226 ? -3.921 13.190 -7.964 1.00 49.50 226 THR A N 1
ATOM 1781 C CA . THR A 1 226 ? -3.004 13.063 -6.831 1.00 49.50 226 THR A CA 1
ATOM 1782 C C . THR A 1 226 ? -3.562 12.069 -5.827 1.00 49.50 226 THR A C 1
ATOM 1784 O O . THR A 1 226 ? -4.496 12.404 -5.094 1.00 49.50 226 THR A O 1
ATOM 1787 N N . PRO A 1 227 ? -3.024 10.843 -5.724 1.00 47.38 227 PRO A N 1
ATOM 1788 C CA . PRO A 1 227 ? -3.519 9.926 -4.725 1.00 47.38 227 PRO A CA 1
ATOM 1789 C C . PRO A 1 227 ? -3.017 10.323 -3.333 1.00 47.38 227 PRO A C 1
ATOM 1791 O O . PRO A 1 227 ? -1.843 10.659 -3.135 1.00 47.38 227 PRO A O 1
ATOM 1794 N N . PRO A 1 228 ? -3.895 10.202 -2.330 1.00 49.06 228 PRO A N 1
ATOM 1795 C CA . PRO A 1 228 ? -3.661 10.657 -0.966 1.00 49.06 228 PRO A CA 1
ATOM 1796 C C . PRO A 1 228 ? -2.600 9.825 -0.238 1.00 49.06 228 PRO A C 1
ATOM 1798 O O . PRO A 1 228 ? -2.105 10.228 0.812 1.00 49.06 228 PRO A O 1
ATOM 1801 N N . ILE A 1 229 ? -2.205 8.688 -0.814 1.00 44.47 229 ILE A N 1
ATOM 1802 C CA . ILE A 1 229 ? -1.164 7.818 -0.276 1.00 44.47 229 ILE A CA 1
ATOM 1803 C C . ILE A 1 229 ? 0.186 8.534 -0.109 1.00 44.47 229 ILE A C 1
ATOM 1805 O O . ILE A 1 229 ? 0.941 8.217 0.806 1.00 44.47 229 ILE A O 1
ATOM 1809 N N . TRP A 1 230 ? 0.450 9.550 -0.942 1.00 45.53 230 TRP A N 1
ATOM 1810 C CA . TRP A 1 230 ? 1.626 10.422 -0.837 1.00 45.53 230 TRP A CA 1
ATOM 1811 C C . TRP A 1 230 ? 1.371 11.679 -0.002 1.00 45.53 230 TRP A C 1
ATOM 1813 O O . TRP A 1 230 ? 2.314 12.248 0.537 1.00 45.53 230 TRP A O 1
ATOM 1823 N N . HIS A 1 231 ? 0.109 12.082 0.166 1.00 38.66 231 HIS A N 1
ATOM 1824 C CA . HIS A 1 231 ? -0.263 13.180 1.061 1.00 38.66 231 HIS A CA 1
ATOM 1825 C C . HIS A 1 231 ? -0.090 12.814 2.535 1.00 38.66 231 HIS A C 1
ATOM 1827 O O . HIS A 1 231 ? 0.196 13.690 3.345 1.00 38.66 231 HIS A O 1
ATOM 1833 N N . TRP A 1 232 ? -0.286 11.546 2.901 1.00 36.50 232 TRP A N 1
ATOM 1834 C CA . TRP A 1 232 ? -0.338 11.144 4.305 1.00 36.50 232 TRP A CA 1
ATOM 1835 C C . TRP A 1 232 ? 1.041 10.837 4.913 1.00 36.50 232 TRP A C 1
ATOM 1837 O O . TRP A 1 232 ? 1.288 11.235 6.045 1.00 36.50 232 TRP A O 1
ATOM 1847 N N . ALA A 1 233 ? 1.996 10.277 4.155 1.00 37.84 233 ALA A N 1
ATOM 1848 C CA . ALA A 1 233 ? 3.376 10.095 4.641 1.00 37.84 233 ALA A CA 1
ATOM 1849 C C . ALA A 1 233 ? 4.101 11.427 4.960 1.00 37.84 233 ALA A C 1
ATOM 1851 O O . ALA A 1 233 ? 5.185 11.420 5.537 1.00 37.84 233 ALA A O 1
ATOM 1852 N N . VAL A 1 234 ? 3.500 12.561 4.577 1.00 34.75 234 VAL A N 1
ATOM 1853 C CA . VAL A 1 234 ? 4.024 13.925 4.739 1.00 34.75 234 VAL A CA 1
ATOM 1854 C C . VAL A 1 234 ? 3.086 14.829 5.563 1.00 34.75 234 VAL A C 1
ATOM 1856 O O . VAL A 1 234 ? 3.448 15.947 5.910 1.00 34.75 234 VAL A O 1
ATOM 1859 N N . ARG A 1 235 ? 1.909 14.346 5.982 1.00 31.81 235 ARG A N 1
ATOM 1860 C CA . ARG A 1 235 ? 1.028 15.058 6.922 1.00 31.81 235 ARG A CA 1
ATOM 1861 C C . ARG A 1 235 ? 1.157 14.466 8.324 1.00 31.81 235 ARG A C 1
ATOM 1863 O O . ARG A 1 235 ? 0.246 13.803 8.811 1.00 31.81 235 ARG A O 1
ATOM 1870 N N . LEU A 1 236 ? 2.275 14.756 8.989 1.00 27.95 236 LEU A N 1
ATOM 1871 C CA . LEU A 1 236 ? 2.256 14.895 10.446 1.00 27.95 236 LEU A CA 1
ATOM 1872 C C . LEU A 1 236 ? 1.512 16.205 10.757 1.00 27.95 236 LEU A C 1
ATOM 1874 O O . LEU A 1 236 ? 1.914 17.251 10.243 1.00 27.95 236 LEU A O 1
ATOM 1878 N N . PRO A 1 237 ? 0.419 16.195 11.536 1.00 23.23 237 PRO A N 1
ATOM 1879 C CA . PRO A 1 237 ? -0.209 17.428 11.984 1.00 23.23 237 PRO A CA 1
ATOM 1880 C C . PRO A 1 237 ? 0.757 18.213 12.879 1.00 23.23 237 PRO A C 1
ATOM 1882 O O . PRO A 1 237 ? 1.196 17.724 13.918 1.00 23.23 237 PRO A O 1
ATOM 1885 N N . ALA A 1 238 ? 1.066 19.446 12.484 1.00 28.03 238 ALA A N 1
ATOM 1886 C CA . ALA A 1 238 ? 1.736 20.426 13.324 1.00 28.03 238 ALA A CA 1
ATOM 1887 C C . ALA A 1 238 ? 0.726 21.059 14.295 1.00 28.03 238 ALA A C 1
ATOM 1889 O O . ALA A 1 238 ? 0.145 22.097 14.002 1.00 28.03 238 ALA A O 1
ATOM 1890 N N . THR A 1 239 ? 0.518 20.438 15.455 1.00 28.75 239 THR A N 1
ATOM 1891 C CA . THR A 1 239 ? -0.085 21.059 16.651 1.00 28.75 239 THR A CA 1
ATOM 1892 C C . THR A 1 239 ? 0.426 20.264 17.863 1.00 28.75 239 THR A C 1
ATOM 1894 O O . THR A 1 239 ? 0.067 19.104 17.990 1.00 28.75 239 THR A O 1
ATOM 1897 N N . HIS A 1 240 ? 1.298 20.730 18.755 1.00 27.06 240 HIS A N 1
ATOM 1898 C CA . HIS A 1 240 ? 1.542 22.087 19.213 1.00 27.06 240 HIS A CA 1
ATOM 1899 C C . HIS A 1 240 ? 3.022 22.365 19.494 1.00 27.06 240 HIS A C 1
ATOM 1901 O O . HIS A 1 240 ? 3.735 21.584 20.118 1.00 27.06 240 HIS A O 1
ATOM 1907 N N . VAL A 1 241 ? 3.415 23.560 19.064 1.00 26.89 241 VAL A N 1
ATOM 1908 C CA . VAL A 1 241 ? 4.557 24.330 19.542 1.00 26.89 241 VAL A CA 1
ATOM 1909 C C . VAL A 1 241 ? 4.494 24.454 21.064 1.00 26.89 241 VAL A C 1
ATOM 1911 O O . VAL A 1 241 ? 3.462 24.798 21.637 1.00 26.89 241 VAL A O 1
ATOM 1914 N N . ILE A 1 242 ? 5.638 24.203 21.691 1.00 27.00 242 ILE A N 1
ATOM 1915 C CA . ILE A 1 242 ? 5.975 24.590 23.056 1.00 27.00 242 ILE A CA 1
ATOM 1916 C C . ILE A 1 242 ? 5.599 26.066 23.259 1.00 27.00 242 ILE A C 1
ATOM 1918 O O . ILE A 1 242 ? 6.251 26.949 22.707 1.00 27.00 242 ILE A O 1
ATOM 1922 N N . THR A 1 243 ? 4.606 26.361 24.093 1.00 28.22 243 THR A N 1
ATOM 1923 C CA . THR A 1 243 ? 4.592 27.639 24.812 1.00 28.22 243 THR A CA 1
ATOM 1924 C C . THR A 1 243 ? 5.124 27.367 26.202 1.00 28.22 243 THR A C 1
ATOM 1926 O O . THR A 1 243 ? 4.447 26.750 27.024 1.00 28.22 243 THR A O 1
ATOM 1929 N N . GLY A 1 244 ? 6.370 27.779 26.419 1.00 26.80 244 GLY A N 1
ATOM 1930 C CA . GLY A 1 244 ? 7.009 27.730 27.720 1.00 26.80 244 GLY A CA 1
ATOM 1931 C C . GLY A 1 244 ? 6.272 28.584 28.750 1.00 26.80 244 GLY A C 1
ATOM 1932 O O . GLY A 1 244 ? 5.761 29.663 28.442 1.00 26.80 244 GLY A O 1
ATOM 1933 N N . GLY A 1 245 ? 6.278 28.068 29.972 1.00 27.88 245 GLY A N 1
ATOM 1934 C CA . GLY A 1 245 ? 6.187 28.785 31.234 1.00 27.88 245 GLY A CA 1
ATOM 1935 C C . GLY A 1 245 ? 7.170 28.129 32.188 1.00 27.88 245 GLY A C 1
ATOM 1936 O O . GLY A 1 245 ? 7.194 26.877 32.194 1.00 27.88 245 GLY A O 1
#

Radius of gyration: 19.56 Å; Cα contacts (8 Å, |Δi|>4): 225; chains: 1; bounding box: 50×46×52 Å

Secondary structure (DSSP, 8-state):
-HHHHHHHHIIIIIHHHH-SSHHHHHIIIIIHHHHHHH-HHHHHHHHHHHHHHHHHH-GGGHHHHHHHHHHHHHHHHHHHHHHHTS--HHHHHHHHHHHHHHHHHHHS----TT-SSSPPPHHHHHHHHHHHHHHHHHHHHHHHHHTTSTTHHHHTTSGGG--S----S-HHHHHHHHHHHHHHHH-S-SSTT--HHHHHHHHHHHHHHHHHHHHHHTSPTT-TT--HHHHHTT-----------

Organism: NCBI:txid184061